Protein AF-A0A349WZE0-F1 (afdb_monomer)

Solvent-accessible surface area (backbone atoms only — not comparable to full-atom values): 11078 Å² total; per-residue (Å²): 114,80,78,93,68,84,66,86,47,76,63,48,44,49,55,51,42,50,50,41,50,51,50,41,53,52,52,52,49,35,48,77,66,65,74,49,84,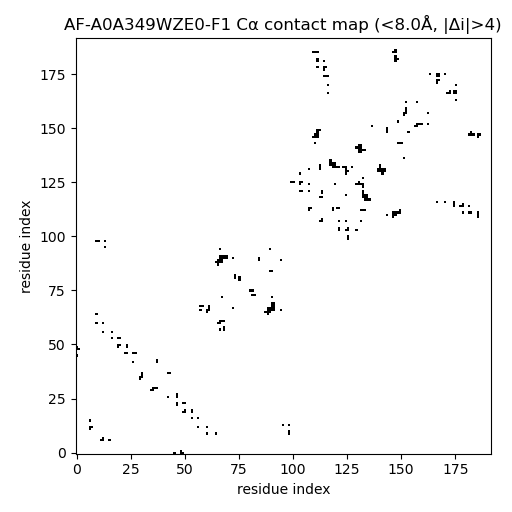60,93,84,43,58,62,61,50,35,40,55,36,40,52,51,52,41,53,52,51,47,52,49,38,31,74,78,67,27,28,41,46,73,94,73,54,78,92,59,60,93,94,53,80,72,76,82,67,60,91,82,43,40,51,42,67,60,51,50,52,51,50,52,47,52,51,40,49,56,52,40,70,65,27,39,59,67,45,36,89,56,33,66,46,62,68,48,15,51,75,58,73,50,28,55,38,51,67,85,54,91,73,89,41,71,73,65,96,46,40,45,54,58,66,53,41,78,67,71,76,36,53,70,65,63,49,49,53,45,38,32,74,77,61,30,65,65,49,37,49,49,31,51,51,47,22,53,53,48,49,59,64,73,76,111

Secondary structure (DSSP, 8-state):
---SS---SHHHHHHHHHHHHHHHHHHHHHHHTTSS--TTSHHHHHHHHHHHHHHHHHHHHHHHH-EEPGGGSPP--TTPPPPPPPTT-EEHHHHHHHHHHHHHHHHHHTSGGGG-TTB--HHHHHHTTS---BSS-SS-----SSTTS-HHHHTTSS-HHHHHHHHHHHHHHHHHHHHHHHHHHHHHHH--

Nearest PDB structures (foldseek):
  5ffc-assembly1_A  TM=4.066E-01  e=3.249E+00  Synechocystis sp. PCC 6803
  5fej-assembly4_D  TM=4.154E-01  e=4.441E+00  Synechocystis sp. PCC 6803
  3e1q-assembly1_A  TM=2.868E-01  e=8.741E+00  Escherichia coli K-12

Sequence (192 aa):
MELIRHPETEMEYWETIEFLGGFIWQSEHDLSHERISDPEGTLSKEIGSAQKISDDLVRELGEKFGVIHPKNFHPVKIGQQPPPVPEGKIYYWDWYHRMKDLTYRASYEKMICSSCPFSKGVEEMIALGGVVPCGLWRGMLYRLTQPYTCAMVASDHWTQESFEEKIQREYGNRALSDFIEKKEKLRSSLTK

Structure (mmCIF, N/CA/C/O backbone):
data_AF-A0A349WZE0-F1
#
_entry.id   AF-A0A349WZE0-F1
#
loop_
_atom_site.group_PDB
_atom_site.id
_atom_site.type_symbol
_atom_site.label_atom_id
_atom_site.label_alt_id
_atom_site.label_comp_id
_atom_site.label_asym_id
_atom_site.label_entity_id
_atom_site.label_seq_id
_atom_site.pdbx_PDB_ins_code
_atom_site.Cartn_x
_atom_site.Cartn_y
_atom_site.Cartn_z
_atom_site.occupancy
_atom_site.B_iso_or_equiv
_atom_site.auth_seq_id
_atom_site.auth_comp_id
_atom_site.auth_asym_id
_atom_site.auth_atom_id
_atom_site.pdbx_PDB_model_num
ATOM 1 N N . MET A 1 1 ? 22.303 3.826 -8.916 1.00 85.75 1 MET A N 1
ATOM 2 C CA . MET A 1 1 ? 21.360 3.108 -8.032 1.00 85.75 1 MET A CA 1
ATOM 3 C C . MET A 1 1 ? 21.474 1.617 -8.307 1.00 85.75 1 MET A C 1
ATOM 5 O O . MET A 1 1 ? 21.603 1.256 -9.469 1.00 85.75 1 MET A O 1
ATOM 9 N N . GLU A 1 2 ? 21.441 0.785 -7.268 1.00 86.31 2 GLU A N 1
ATOM 10 C CA . GLU A 1 2 ? 21.465 -0.683 -7.358 1.00 86.31 2 GLU A CA 1
ATOM 11 C C . GLU A 1 2 ? 20.440 -1.270 -6.378 1.00 86.31 2 GLU A C 1
ATOM 13 O O . GLU A 1 2 ? 20.147 -0.657 -5.348 1.00 86.31 2 GLU A O 1
ATOM 18 N N . LEU A 1 3 ? 19.884 -2.443 -6.694 1.00 86.12 3 LEU A N 1
ATOM 19 C CA . LEU A 1 3 ? 18.991 -3.156 -5.782 1.00 86.12 3 LEU A CA 1
ATOM 20 C C . LEU A 1 3 ? 19.807 -3.825 -4.674 1.00 86.12 3 LEU A C 1
ATOM 22 O O . LEU A 1 3 ? 20.730 -4.586 -4.947 1.00 86.12 3 LEU A O 1
ATOM 26 N N . ILE A 1 4 ? 19.420 -3.595 -3.418 1.00 86.94 4 ILE A N 1
ATOM 27 C CA . ILE A 1 4 ? 20.045 -4.250 -2.256 1.00 86.94 4 ILE A CA 1
ATOM 28 C C . ILE A 1 4 ? 19.705 -5.750 -2.227 1.00 86.94 4 ILE A C 1
ATOM 30 O O . ILE A 1 4 ? 20.512 -6.573 -1.799 1.00 86.94 4 ILE A O 1
ATOM 34 N N . ARG A 1 5 ? 18.503 -6.110 -2.688 1.00 91.62 5 ARG A N 1
ATOM 35 C CA . ARG A 1 5 ? 18.020 -7.487 -2.804 1.00 91.62 5 ARG A CA 1
ATOM 36 C C . ARG A 1 5 ? 17.168 -7.610 -4.060 1.00 91.62 5 ARG A C 1
ATOM 38 O O . ARG A 1 5 ? 16.333 -6.748 -4.320 1.00 91.62 5 ARG A O 1
ATOM 45 N N . HIS A 1 6 ? 17.374 -8.687 -4.811 1.00 94.38 6 HIS A N 1
ATOM 46 C CA . HIS A 1 6 ? 16.544 -9.001 -5.971 1.00 94.38 6 HIS A CA 1
ATOM 47 C C . HIS A 1 6 ? 15.196 -9.586 -5.520 1.00 94.38 6 HIS A C 1
ATOM 49 O O . HIS A 1 6 ? 15.202 -10.439 -4.627 1.00 94.38 6 HIS A O 1
ATOM 55 N N . PRO A 1 7 ? 14.057 -9.159 -6.092 1.00 96.00 7 PRO A N 1
ATOM 56 C CA . PRO A 1 7 ? 12.753 -9.697 -5.722 1.00 96.00 7 PRO A CA 1
ATOM 57 C C . PRO A 1 7 ? 12.559 -11.133 -6.235 1.00 96.00 7 PRO A C 1
ATOM 59 O O . PRO A 1 7 ? 12.995 -11.500 -7.331 1.00 96.00 7 PRO A O 1
ATOM 62 N N . GLU A 1 8 ? 11.875 -11.959 -5.445 1.00 95.88 8 GLU A N 1
ATOM 63 C CA . GLU A 1 8 ? 11.620 -13.372 -5.751 1.00 95.88 8 GLU A CA 1
ATOM 64 C C . GLU A 1 8 ? 10.124 -13.675 -5.892 1.00 95.88 8 GLU A C 1
ATOM 66 O O . GLU A 1 8 ? 9.744 -14.548 -6.673 1.00 95.88 8 GLU A O 1
ATOM 71 N N . THR A 1 9 ? 9.268 -12.936 -5.184 1.00 96.19 9 THR A N 1
ATOM 72 C CA . THR A 1 9 ? 7.804 -13.101 -5.216 1.00 96.19 9 THR A CA 1
ATOM 73 C C . THR A 1 9 ? 7.109 -11.970 -5.973 1.00 96.19 9 THR A C 1
ATOM 75 O O . THR A 1 9 ? 7.621 -10.856 -6.013 1.00 96.19 9 THR A O 1
ATOM 78 N N . GLU A 1 10 ? 5.907 -12.207 -6.519 1.00 95.94 10 GLU A N 1
ATOM 79 C CA . GLU A 1 10 ? 5.124 -11.150 -7.194 1.00 95.94 10 GLU A CA 1
ATOM 80 C C . GLU A 1 10 ? 4.971 -9.881 -6.341 1.00 95.94 10 GLU A C 1
ATOM 82 O O . GLU A 1 10 ? 5.058 -8.772 -6.865 1.00 95.94 10 GLU A O 1
ATOM 87 N N . MET A 1 11 ? 4.780 -10.048 -5.028 1.00 94.88 11 MET A N 1
ATOM 88 C CA . MET A 1 11 ? 4.646 -8.933 -4.095 1.00 94.88 11 MET A CA 1
ATOM 89 C C . MET A 1 11 ? 5.951 -8.145 -3.963 1.00 94.88 11 MET A C 1
ATOM 91 O O . MET A 1 11 ? 5.928 -6.926 -4.067 1.00 94.88 11 MET A O 1
ATOM 95 N N . GLU A 1 12 ? 7.092 -8.822 -3.808 1.00 95.19 12 GLU A N 1
ATOM 96 C CA . GLU A 1 12 ? 8.397 -8.149 -3.739 1.00 95.19 12 GLU A CA 1
ATOM 97 C C . GLU A 1 12 ? 8.708 -7.394 -5.043 1.00 95.19 12 GLU A C 1
ATOM 99 O O . GLU A 1 12 ? 9.257 -6.291 -5.002 1.00 95.19 12 GLU A O 1
ATOM 104 N N . TYR A 1 13 ? 8.326 -7.947 -6.203 1.00 96.94 13 TYR A N 1
ATOM 105 C CA . TYR A 1 13 ? 8.429 -7.236 -7.482 1.00 96.94 13 TYR A CA 1
ATOM 106 C C . TYR A 1 13 ? 7.557 -5.980 -7.487 1.00 96.94 13 TYR A C 1
ATOM 108 O O . TYR A 1 13 ? 8.041 -4.907 -7.841 1.00 96.94 13 TYR A O 1
ATOM 116 N N . TRP A 1 14 ? 6.289 -6.099 -7.088 1.00 95.88 14 TRP A N 1
ATOM 117 C CA . TRP A 1 14 ? 5.368 -4.966 -7.040 1.00 95.88 14 TRP A CA 1
ATOM 118 C C . TRP A 1 14 ? 5.845 -3.872 -6.081 1.00 95.88 14 TRP A C 1
ATOM 120 O O . TRP A 1 14 ? 5.906 -2.715 -6.483 1.00 95.88 14 TRP A O 1
ATOM 130 N N . GLU A 1 15 ? 6.251 -4.223 -4.859 1.00 93.38 15 GLU A N 1
ATOM 131 C CA . GLU A 1 15 ? 6.768 -3.274 -3.865 1.00 93.38 15 GLU A CA 1
ATOM 132 C C . GLU A 1 15 ? 8.018 -2.544 -4.377 1.00 93.38 15 GLU A C 1
ATOM 134 O O . GLU A 1 15 ? 8.140 -1.329 -4.216 1.00 93.38 15 GLU A O 1
ATOM 139 N N . THR A 1 16 ? 8.927 -3.268 -5.039 1.00 95.69 16 THR A N 1
ATOM 140 C CA . THR A 1 16 ? 10.148 -2.684 -5.612 1.00 95.69 16 THR A CA 1
ATOM 141 C C . THR A 1 16 ? 9.822 -1.738 -6.767 1.00 95.69 16 THR A C 1
ATOM 143 O O . THR A 1 16 ? 10.346 -0.626 -6.816 1.00 95.69 16 THR A O 1
ATOM 146 N N . ILE A 1 17 ? 8.940 -2.147 -7.684 1.00 95.62 17 ILE A N 1
ATOM 147 C CA . ILE A 1 17 ? 8.518 -1.314 -8.817 1.00 95.62 17 ILE A CA 1
ATOM 148 C C . ILE A 1 17 ? 7.775 -0.063 -8.327 1.00 95.62 17 ILE A C 1
ATOM 150 O O . ILE A 1 17 ? 8.049 1.032 -8.816 1.00 95.62 17 ILE A O 1
ATOM 154 N N . GLU A 1 18 ? 6.885 -0.197 -7.342 1.00 94.25 18 GLU A N 1
ATOM 155 C CA . GLU A 1 18 ? 6.154 0.926 -6.744 1.00 94.25 18 GLU A CA 1
ATOM 156 C C . GLU A 1 18 ? 7.110 1.918 -6.072 1.00 94.25 18 GLU A C 1
ATOM 158 O O . GLU A 1 18 ? 7.004 3.127 -6.279 1.00 94.25 18 GLU A O 1
ATOM 163 N N . PHE A 1 19 ? 8.094 1.417 -5.316 1.00 94.31 19 PHE A N 1
ATOM 164 C CA . PHE A 1 19 ? 9.121 2.252 -4.696 1.00 94.31 19 PHE A CA 1
ATOM 165 C C . PHE A 1 19 ? 9.936 3.031 -5.736 1.00 94.31 19 PHE A C 1
ATOM 167 O O . PHE A 1 19 ? 10.100 4.246 -5.607 1.00 94.31 19 PHE A O 1
ATOM 174 N N . LEU A 1 20 ? 10.417 2.354 -6.785 1.00 96.06 20 LEU A N 1
ATOM 175 C CA . LEU A 1 20 ? 11.164 2.994 -7.871 1.00 96.06 20 LEU A CA 1
ATOM 176 C C . LEU A 1 20 ? 10.306 4.035 -8.596 1.00 96.06 20 LEU A C 1
ATOM 178 O O . LEU A 1 20 ? 10.783 5.135 -8.863 1.00 96.06 20 LEU A O 1
ATOM 182 N N . GLY A 1 21 ? 9.038 3.716 -8.872 1.00 94.56 21 GLY A N 1
ATOM 183 C CA . GLY A 1 21 ? 8.085 4.639 -9.486 1.00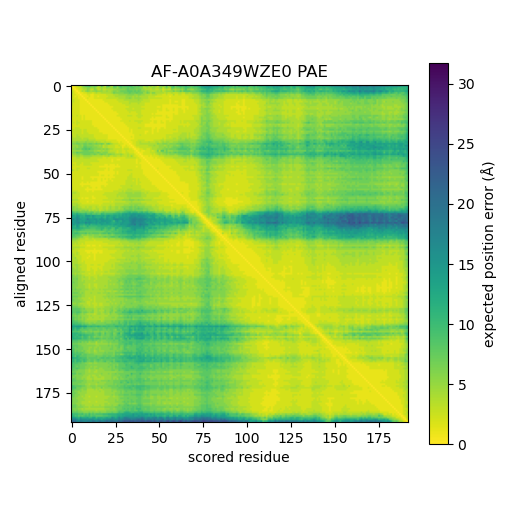 94.56 21 GLY A CA 1
ATOM 184 C C . GLY A 1 21 ? 7.862 5.895 -8.644 1.00 94.56 21 GLY A C 1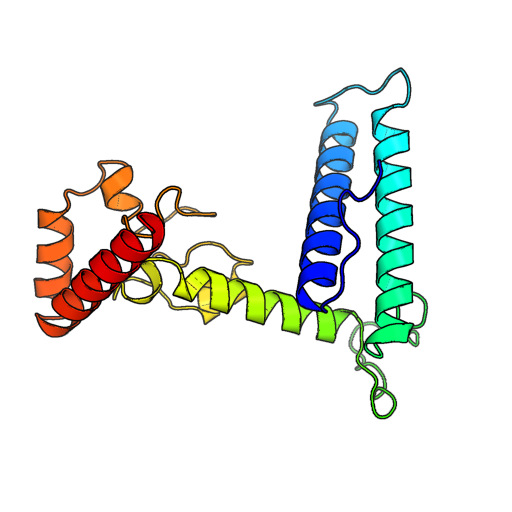
ATOM 185 O O . GLY A 1 21 ? 7.911 7.003 -9.177 1.00 94.56 21 GLY A O 1
ATOM 186 N N . GLY A 1 22 ? 7.697 5.738 -7.327 1.00 93.62 22 GLY A N 1
ATOM 187 C CA . GLY A 1 22 ? 7.578 6.856 -6.390 1.00 93.62 22 GLY A CA 1
ATOM 188 C C . GLY A 1 22 ? 8.833 7.730 -6.342 1.00 93.62 22 GLY A C 1
ATOM 189 O O . GLY A 1 22 ? 8.720 8.954 -6.376 1.00 93.62 22 GLY A O 1
ATOM 190 N N . PHE A 1 23 ? 10.022 7.116 -6.320 1.00 95.69 23 PHE A N 1
ATOM 191 C CA . PHE A 1 23 ? 11.297 7.836 -6.391 1.00 95.69 23 PHE A CA 1
ATOM 192 C C . PHE A 1 23 ? 11.417 8.648 -7.687 1.00 95.69 23 PHE A C 1
ATOM 194 O O . PHE A 1 23 ? 11.626 9.856 -7.623 1.00 95.69 23 PHE A O 1
ATOM 201 N N . ILE A 1 24 ? 11.218 8.007 -8.846 1.00 96.56 24 ILE A N 1
ATOM 202 C CA . ILE A 1 24 ? 11.288 8.656 -10.165 1.00 96.56 24 ILE A CA 1
ATOM 203 C C . ILE A 1 24 ? 10.330 9.848 -10.215 1.00 96.56 24 ILE A C 1
ATOM 205 O O . ILE A 1 24 ? 10.760 10.968 -10.481 1.00 96.56 24 ILE A O 1
ATOM 209 N 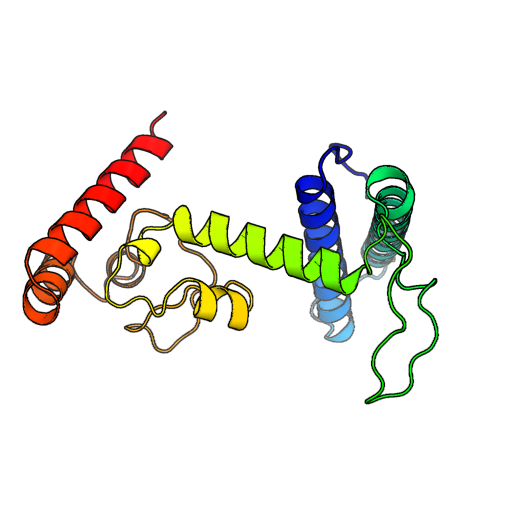N . TRP A 1 25 ? 9.052 9.620 -9.900 1.00 95.62 25 TRP A N 1
ATOM 210 C CA . TRP A 1 25 ? 8.021 10.651 -9.986 1.00 95.62 25 TRP A CA 1
ATOM 211 C C . TRP A 1 25 ? 8.312 11.839 -9.066 1.00 95.62 25 TRP A C 1
ATOM 213 O O . TRP A 1 25 ? 8.241 12.985 -9.506 1.00 95.62 25 TRP A O 1
ATOM 223 N N . GLN A 1 26 ? 8.671 11.585 -7.802 1.00 94.56 26 GLN A N 1
ATOM 224 C CA . GLN A 1 26 ? 8.948 12.650 -6.837 1.00 94.56 26 GLN A CA 1
ATOM 225 C C . GLN A 1 26 ? 10.182 13.464 -7.241 1.00 94.56 26 GLN A C 1
ATOM 227 O O . GLN A 1 26 ? 10.149 14.694 -7.192 1.00 94.56 26 GLN A O 1
ATOM 232 N N . SER A 1 27 ? 11.259 12.795 -7.660 1.00 95.12 27 SER A N 1
ATOM 233 C CA . SER A 1 27 ? 12.491 13.468 -8.071 1.00 95.12 27 SER A CA 1
ATOM 234 C C . SER A 1 27 ? 12.299 14.301 -9.339 1.00 95.12 27 SER A C 1
ATOM 236 O O . SER A 1 27 ? 12.734 15.450 -9.376 1.00 95.12 27 SER A O 1
ATOM 238 N N . GLU A 1 28 ? 11.607 13.773 -10.352 1.00 94.62 28 GLU A N 1
ATOM 239 C CA . GLU A 1 28 ? 11.269 14.527 -11.567 1.00 94.62 28 GLU A CA 1
ATOM 240 C C . GLU A 1 28 ? 10.363 15.723 -11.254 1.00 94.62 28 GLU A C 1
ATOM 242 O O . GLU A 1 28 ? 10.606 16.831 -11.736 1.00 94.62 28 GLU A O 1
ATOM 247 N N . HIS A 1 29 ? 9.352 15.527 -10.402 1.00 94.19 29 HIS A N 1
ATOM 248 C CA . HIS A 1 29 ? 8.459 16.593 -9.960 1.00 94.19 29 HIS A CA 1
ATOM 249 C C . HIS A 1 29 ? 9.236 17.720 -9.266 1.00 94.19 29 HIS A C 1
ATOM 251 O O . HIS A 1 29 ? 9.092 18.886 -9.634 1.00 94.19 29 HIS A O 1
ATOM 257 N N . ASP A 1 30 ? 10.094 17.401 -8.295 1.00 94.88 30 ASP A N 1
ATOM 258 C CA . ASP A 1 30 ? 10.853 18.413 -7.558 1.00 94.88 30 ASP A CA 1
ATOM 259 C C . ASP A 1 30 ? 11.898 19.134 -8.424 1.00 94.88 30 ASP A C 1
ATOM 261 O O . ASP A 1 30 ? 12.081 20.341 -8.246 1.00 94.88 30 ASP A O 1
ATOM 265 N N . LEU A 1 31 ? 12.520 18.446 -9.391 1.00 93.19 31 LEU A N 1
ATOM 266 C CA . LEU A 1 31 ? 13.378 19.075 -10.404 1.00 93.19 31 LEU A CA 1
ATOM 267 C C . LEU A 1 31 ? 12.582 20.044 -11.286 1.00 93.19 31 LEU A C 1
ATOM 269 O O . LEU A 1 31 ? 12.993 21.185 -11.478 1.00 93.19 31 LEU A O 1
ATOM 273 N N . SER A 1 32 ? 11.421 19.614 -11.790 1.00 92.94 32 SER A N 1
ATOM 274 C CA . SER A 1 32 ? 10.573 20.431 -12.673 1.00 92.94 32 SER A CA 1
ATOM 275 C C . SER A 1 32 ? 10.025 21.691 -11.997 1.00 92.94 32 SER A C 1
ATOM 277 O O . SER A 1 32 ? 9.744 22.686 -12.662 1.00 92.94 32 SER A O 1
ATOM 279 N N . HIS A 1 33 ? 9.895 21.654 -10.670 1.00 94.75 33 HIS A N 1
ATOM 280 C CA . HIS A 1 33 ? 9.444 22.768 -9.844 1.00 94.75 33 HIS A CA 1
ATOM 281 C C . HIS A 1 33 ? 10.590 23.532 -9.174 1.00 94.75 33 HIS A C 1
ATOM 283 O O . HIS A 1 33 ? 10.325 24.341 -8.284 1.00 94.75 33 HIS A O 1
ATOM 289 N N . GLU A 1 34 ? 11.840 23.268 -9.571 1.00 93.44 34 GLU A N 1
ATOM 290 C CA . GLU A 1 34 ? 13.045 23.946 -9.075 1.00 93.44 34 GLU A CA 1
ATOM 291 C C . GLU A 1 34 ? 13.196 23.896 -7.542 1.00 93.44 34 GLU A C 1
ATOM 293 O O . GLU A 1 34 ? 13.858 24.732 -6.926 1.00 93.44 34 GLU A O 1
ATOM 298 N N . ARG A 1 35 ? 12.584 22.898 -6.893 1.00 93.75 35 ARG A N 1
ATOM 299 C CA . ARG A 1 35 ? 12.710 22.683 -5.441 1.00 93.75 35 ARG A CA 1
ATOM 300 C C . ARG A 1 35 ? 14.073 22.109 -5.082 1.00 93.75 35 ARG A C 1
ATOM 302 O O . ARG A 1 35 ? 14.543 22.284 -3.960 1.00 93.75 35 ARG A O 1
ATOM 309 N N . ILE A 1 36 ? 14.683 21.419 -6.040 1.00 92.69 36 ILE A N 1
ATOM 310 C CA . ILE A 1 36 ? 16.032 20.871 -5.986 1.00 92.69 36 ILE A CA 1
ATOM 311 C C . ILE A 1 36 ? 16.766 21.224 -7.283 1.00 92.69 36 ILE A C 1
ATOM 313 O O . ILE A 1 36 ? 16.145 21.412 -8.326 1.00 92.69 36 ILE A O 1
ATOM 317 N N . SER A 1 37 ? 18.093 21.315 -7.212 1.00 93.44 37 SER A N 1
ATOM 318 C CA . SER A 1 37 ? 18.965 21.583 -8.360 1.00 93.44 37 SER A CA 1
ATOM 319 C C . SER A 1 37 ? 19.931 20.418 -8.553 1.00 93.44 37 SER A C 1
ATOM 321 O O . SER A 1 37 ? 20.436 19.871 -7.572 1.00 93.44 37 SER A O 1
ATOM 323 N N . ASP A 1 38 ? 20.189 20.045 -9.807 1.00 94.12 38 ASP A N 1
ATOM 324 C CA . ASP A 1 38 ? 21.063 18.925 -10.182 1.00 94.12 38 ASP A CA 1
ATOM 325 C C . ASP A 1 38 ? 22.142 19.362 -11.193 1.00 94.12 38 ASP A C 1
ATOM 327 O O . ASP A 1 38 ? 22.150 18.912 -12.339 1.00 94.12 38 ASP A O 1
ATOM 331 N N . PRO A 1 39 ? 23.058 20.270 -10.807 1.00 92.00 39 PRO A N 1
ATOM 332 C CA . PRO A 1 39 ? 24.053 20.825 -11.728 1.00 92.00 39 PRO A CA 1
ATOM 333 C C . PRO A 1 39 ? 25.043 19.771 -12.251 1.00 92.00 39 PRO A C 1
ATOM 335 O O . PRO A 1 39 ? 25.517 19.878 -13.378 1.00 92.00 39 PRO A O 1
ATOM 338 N N . GLU A 1 40 ? 25.328 18.737 -11.454 1.00 93.94 40 GLU A N 1
ATOM 339 C CA . GLU A 1 40 ? 26.252 17.642 -11.795 1.00 93.94 40 GLU A CA 1
ATOM 340 C C . GLU A 1 40 ? 25.550 16.459 -12.502 1.00 93.94 40 GLU A C 1
ATOM 342 O O . GLU A 1 40 ? 26.189 15.476 -12.908 1.00 93.94 40 GLU A O 1
ATOM 347 N N . GLY A 1 41 ? 24.221 16.525 -12.651 1.00 93.25 41 GLY A N 1
ATOM 348 C CA . GLY A 1 41 ? 23.417 15.469 -13.266 1.00 93.25 41 GLY A CA 1
ATOM 349 C C . GLY A 1 41 ? 23.388 14.161 -12.465 1.00 93.25 41 GLY A C 1
ATOM 350 O O . GLY A 1 41 ? 23.162 13.097 -13.044 1.00 93.25 41 GLY A O 1
ATOM 351 N N . THR A 1 42 ? 23.701 14.194 -11.168 1.00 94.25 42 THR A N 1
ATOM 352 C CA . THR A 1 42 ? 23.774 12.999 -10.316 1.00 94.25 42 THR A CA 1
ATOM 353 C C . THR A 1 42 ? 22.385 12.418 -10.104 1.00 94.25 42 THR A C 1
ATOM 355 O O . THR A 1 42 ? 22.184 11.227 -10.342 1.00 94.25 42 THR A O 1
ATOM 358 N N . LEU A 1 43 ? 21.412 13.257 -9.743 1.00 93.50 43 LEU A N 1
ATOM 359 C CA . LEU A 1 43 ? 20.040 12.804 -9.526 1.00 93.50 43 LEU A CA 1
ATOM 360 C C . LEU A 1 43 ? 19.410 12.320 -10.836 1.00 93.50 43 LEU A C 1
ATOM 362 O O . LEU A 1 43 ? 18.783 11.266 -10.876 1.00 93.50 43 LEU A O 1
ATOM 366 N N . SER A 1 44 ? 19.656 13.029 -11.936 1.00 94.06 44 SER A N 1
ATOM 367 C CA . SER A 1 44 ? 19.197 12.640 -13.274 1.00 94.06 44 SER A CA 1
ATOM 368 C C . SER A 1 44 ? 19.731 11.261 -13.690 1.00 94.06 44 SER A C 1
ATOM 370 O O . SER A 1 44 ? 18.997 10.445 -14.252 1.00 94.06 44 SER A O 1
ATOM 372 N N . LYS A 1 45 ? 20.996 10.946 -13.370 1.00 95.75 45 LYS A N 1
ATOM 373 C CA . LYS A 1 45 ? 21.577 9.607 -13.592 1.00 95.75 45 LYS A CA 1
ATOM 374 C C . LYS A 1 45 ? 20.935 8.541 -12.703 1.00 95.75 45 LYS A C 1
ATOM 376 O O . LYS A 1 45 ? 20.758 7.404 -13.149 1.00 95.75 45 LYS A O 1
ATOM 381 N N . GLU A 1 46 ? 20.598 8.874 -11.460 1.00 95.56 46 GLU A N 1
ATOM 382 C CA . GLU A 1 46 ? 19.896 7.959 -10.555 1.00 95.56 46 GLU A CA 1
ATOM 383 C C . GLU A 1 46 ? 18.474 7.664 -11.030 1.00 95.56 46 GLU A C 1
ATOM 385 O O . GLU A 1 46 ? 18.099 6.493 -11.059 1.00 95.56 46 GLU A O 1
ATOM 390 N N . ILE A 1 47 ? 17.735 8.676 -11.493 1.00 96.06 47 ILE A N 1
ATOM 391 C CA . ILE A 1 47 ? 16.418 8.516 -12.128 1.00 96.06 47 ILE A CA 1
ATOM 392 C C . ILE A 1 47 ? 16.525 7.577 -13.334 1.00 96.06 47 ILE A C 1
ATOM 394 O O . ILE A 1 47 ? 15.801 6.585 -13.406 1.00 96.06 47 ILE A O 1
ATOM 398 N N . GLY A 1 48 ? 17.478 7.817 -14.243 1.00 96.56 48 GLY A N 1
ATOM 399 C CA . GLY A 1 48 ? 17.688 6.944 -15.404 1.00 96.56 48 GLY A CA 1
ATOM 400 C C . GLY A 1 48 ? 18.065 5.507 -15.017 1.00 96.56 48 GLY A C 1
ATOM 401 O O . GLY A 1 48 ? 17.618 4.546 -15.646 1.00 96.56 48 GLY A O 1
ATOM 402 N N . SER A 1 49 ? 18.840 5.335 -13.942 1.00 96.31 49 SER A N 1
ATOM 403 C CA . SER A 1 49 ? 19.159 4.008 -13.395 1.00 96.31 49 SER A CA 1
ATOM 404 C C . SER A 1 49 ? 17.915 3.318 -12.826 1.00 96.31 49 SER A C 1
ATOM 406 O O . SER A 1 49 ? 17.699 2.139 -13.095 1.00 96.31 49 SER A O 1
ATOM 408 N N . ALA A 1 50 ? 17.082 4.045 -12.076 1.00 96.44 50 ALA A N 1
ATOM 409 C CA . ALA A 1 50 ? 15.837 3.538 -11.504 1.00 96.44 50 ALA A CA 1
ATOM 410 C C . ALA A 1 50 ? 14.837 3.121 -12.593 1.00 96.44 50 ALA A C 1
ATOM 412 O O . ALA A 1 50 ? 14.239 2.051 -12.497 1.00 96.44 50 ALA A O 1
ATOM 413 N N . GLN A 1 51 ? 14.707 3.917 -13.661 1.00 95.94 51 GLN A N 1
ATOM 414 C CA . GLN A 1 51 ? 13.881 3.589 -14.828 1.00 95.94 51 GLN A CA 1
ATOM 415 C C . GLN A 1 51 ? 14.343 2.287 -15.488 1.00 95.94 51 GLN A C 1
ATOM 417 O O . GLN A 1 51 ? 13.523 1.415 -15.764 1.00 95.94 51 GLN A O 1
ATOM 422 N N . LYS A 1 52 ? 15.658 2.121 -15.684 1.00 96.31 52 LYS A N 1
ATOM 423 C CA . LYS A 1 52 ? 16.221 0.895 -16.260 1.00 96.31 52 LYS A CA 1
ATOM 424 C C . LYS A 1 52 ? 15.949 -0.330 -15.386 1.00 96.31 52 LYS A C 1
ATOM 426 O O . LYS A 1 52 ? 15.515 -1.350 -15.909 1.00 96.31 52 LYS A O 1
ATOM 431 N N . ILE A 1 53 ? 16.169 -0.221 -14.073 1.00 96.50 53 ILE A N 1
ATOM 432 C CA . ILE A 1 53 ? 15.876 -1.307 -13.126 1.00 96.50 53 ILE A CA 1
ATOM 433 C C . ILE A 1 53 ? 14.386 -1.663 -13.180 1.00 96.50 53 ILE A C 1
ATOM 435 O O . ILE A 1 53 ? 14.048 -2.837 -13.265 1.00 96.50 53 ILE A O 1
ATOM 439 N N . SER A 1 54 ? 13.500 -0.665 -13.171 1.00 95.38 54 SER A N 1
ATOM 440 C CA . SER A 1 54 ? 12.054 -0.887 -13.258 1.00 95.38 54 SER A CA 1
ATOM 441 C C . SER A 1 54 ? 11.673 -1.628 -14.548 1.00 95.38 54 SER A C 1
ATOM 443 O O . SER A 1 54 ? 11.008 -2.659 -14.485 1.00 95.38 54 SER A O 1
ATOM 445 N N . ASP A 1 55 ? 12.172 -1.185 -15.707 1.00 94.69 55 ASP A N 1
ATOM 446 C CA . ASP A 1 55 ? 11.943 -1.850 -16.998 1.00 94.69 55 ASP A CA 1
ATOM 447 C C . ASP A 1 55 ? 12.453 -3.308 -17.006 1.00 94.69 55 ASP A C 1
ATOM 449 O O . ASP A 1 55 ? 11.770 -4.206 -17.511 1.00 94.69 55 ASP A O 1
ATOM 453 N N . ASP A 1 56 ? 13.632 -3.566 -16.427 1.00 95.62 56 ASP A N 1
ATOM 454 C CA . ASP A 1 56 ? 14.192 -4.917 -16.309 1.00 95.62 56 ASP A CA 1
ATOM 455 C C . ASP A 1 56 ? 13.310 -5.814 -15.415 1.00 95.62 56 ASP A C 1
ATOM 457 O O . ASP A 1 56 ? 12.990 -6.940 -15.804 1.00 95.62 56 ASP A O 1
ATOM 461 N N . LEU A 1 57 ? 12.826 -5.300 -14.278 1.00 96.50 57 LEU A N 1
ATOM 462 C CA . LEU A 1 57 ? 11.906 -6.018 -13.388 1.00 96.50 57 LEU A CA 1
ATOM 463 C C . LEU A 1 57 ? 10.567 -6.334 -14.069 1.00 96.50 57 LEU A C 1
ATOM 465 O O . LEU A 1 57 ? 10.049 -7.442 -13.923 1.00 96.50 57 LEU A O 1
ATOM 469 N N . VAL A 1 58 ? 10.008 -5.402 -14.850 1.00 95.38 58 VAL A N 1
ATOM 470 C CA . VAL A 1 58 ? 8.760 -5.642 -15.596 1.00 95.38 58 VAL A CA 1
ATOM 471 C C . VAL A 1 58 ? 8.952 -6.705 -16.680 1.00 95.38 58 VAL A C 1
ATOM 473 O O . VAL A 1 58 ? 8.046 -7.506 -16.924 1.00 95.38 58 VAL A O 1
ATOM 476 N N . ARG A 1 59 ? 10.125 -6.770 -17.322 1.00 95.31 59 ARG A N 1
ATOM 477 C CA . ARG A 1 59 ? 10.445 -7.867 -18.249 1.00 95.31 59 ARG A CA 1
ATOM 478 C C . ARG A 1 59 ? 10.483 -9.212 -17.521 1.00 95.31 59 ARG A C 1
ATOM 480 O O . ARG A 1 59 ? 9.847 -10.161 -17.978 1.00 95.31 59 ARG A O 1
ATOM 487 N N . GLU A 1 60 ? 11.165 -9.281 -16.382 1.00 96.50 60 GLU A N 1
ATOM 488 C CA . GLU A 1 60 ? 11.254 -10.501 -15.572 1.00 96.50 60 GLU A CA 1
ATOM 489 C C . GLU A 1 60 ? 9.886 -10.977 -15.058 1.00 96.50 60 GLU A C 1
ATOM 491 O O . GLU A 1 60 ? 9.637 -12.183 -15.008 1.00 96.50 60 GLU A O 1
ATOM 496 N N . LEU A 1 61 ? 8.960 -10.061 -14.741 1.00 96.62 61 LEU A N 1
ATOM 497 C CA . LEU A 1 61 ? 7.575 -10.418 -14.407 1.00 96.62 61 LEU A CA 1
ATOM 498 C C . LEU A 1 61 ? 6.896 -11.217 -15.530 1.00 96.62 61 LEU A C 1
ATOM 500 O O . LEU A 1 61 ? 6.124 -12.143 -15.266 1.00 96.62 61 LEU A O 1
ATOM 504 N N . GLY A 1 62 ? 7.184 -10.882 -16.789 1.00 94.12 62 GLY A N 1
ATOM 505 C CA . GLY A 1 62 ? 6.652 -11.604 -17.944 1.00 94.12 62 GLY A CA 1
ATOM 506 C C . GLY A 1 62 ? 7.202 -13.016 -18.092 1.00 94.12 62 GLY A C 1
ATOM 507 O O . GLY A 1 62 ? 6.461 -13.925 -18.483 1.00 94.12 62 GLY A O 1
ATOM 508 N N . GLU A 1 63 ? 8.470 -13.203 -17.736 1.00 94.00 63 GLU A N 1
ATOM 509 C CA . GLU A 1 63 ? 9.162 -14.493 -17.763 1.00 94.00 63 GLU A CA 1
ATOM 510 C C . GLU A 1 63 ? 8.713 -15.396 -16.608 1.00 94.00 63 GLU A C 1
ATOM 512 O O . GLU A 1 63 ? 8.403 -16.565 -16.830 1.00 94.00 63 GLU A O 1
ATOM 517 N N . LYS A 1 64 ? 8.625 -14.848 -15.390 1.00 95.88 64 LYS A N 1
ATOM 518 C CA . LYS A 1 64 ? 8.337 -15.611 -14.166 1.00 95.88 64 LYS A CA 1
ATOM 519 C C . LYS A 1 64 ? 6.849 -15.828 -13.905 1.00 95.88 64 LYS A C 1
ATOM 521 O O . LYS A 1 64 ? 6.458 -16.909 -13.477 1.00 95.88 64 LYS A O 1
ATOM 526 N N . PHE A 1 65 ? 6.022 -14.812 -14.152 1.00 96.38 65 PHE A N 1
ATOM 527 C CA . PHE A 1 65 ? 4.617 -14.787 -13.719 1.00 96.38 65 PHE A CA 1
ATOM 528 C C . PHE A 1 65 ? 3.631 -14.573 -14.871 1.00 96.38 65 PHE A C 1
ATOM 530 O O . PHE A 1 65 ? 2.428 -14.450 -14.653 1.00 96.38 65 PHE A O 1
ATOM 537 N N . GLY A 1 66 ? 4.117 -14.518 -16.115 1.00 95.62 66 GLY A N 1
ATOM 538 C CA . GLY A 1 66 ? 3.255 -14.355 -17.282 1.00 95.62 66 GLY A CA 1
ATOM 539 C C . GLY A 1 66 ? 2.621 -12.966 -17.411 1.00 95.62 66 GLY A C 1
ATOM 540 O O . GLY A 1 66 ? 1.621 -12.819 -18.114 1.00 95.62 66 GLY A O 1
ATOM 541 N N . VAL A 1 67 ? 3.194 -11.943 -16.777 1.00 96.44 67 VAL A N 1
ATOM 542 C CA . VAL A 1 67 ? 2.718 -10.560 -16.902 1.00 96.44 67 VAL A CA 1
ATOM 543 C C . VAL A 1 67 ? 3.124 -9.977 -18.259 1.00 96.44 67 VAL A C 1
ATOM 545 O O . VAL A 1 67 ? 4.296 -9.911 -18.618 1.00 96.44 67 VAL A O 1
ATOM 548 N N . ILE A 1 68 ? 2.155 -9.531 -19.048 1.00 93.81 68 ILE A N 1
ATOM 549 C CA . ILE A 1 68 ? 2.411 -8.906 -20.345 1.00 93.81 68 ILE A CA 1
ATOM 550 C C . ILE A 1 68 ? 2.964 -7.506 -20.093 1.00 93.81 68 ILE A C 1
ATOM 552 O O . ILE A 1 68 ? 2.294 -6.678 -19.484 1.00 93.81 68 ILE A O 1
ATOM 556 N N . HIS A 1 69 ? 4.165 -7.228 -20.591 1.00 91.75 69 HIS A N 1
ATOM 557 C CA . HIS A 1 69 ? 4.792 -5.911 -20.493 1.00 91.75 69 HIS A CA 1
ATOM 558 C C . HIS A 1 69 ? 3.929 -4.826 -21.186 1.00 91.75 69 HIS A C 1
ATOM 560 O O . HIS A 1 69 ? 3.463 -5.072 -22.301 1.00 91.75 69 HIS A O 1
ATOM 566 N N . PRO A 1 70 ? 3.779 -3.603 -20.630 1.00 88.19 70 PRO A N 1
ATOM 567 C CA . PRO A 1 70 ? 2.985 -2.520 -21.237 1.00 88.19 70 PRO A CA 1
ATOM 568 C C . PRO A 1 70 ? 3.337 -2.197 -22.699 1.00 88.19 70 PRO A C 1
ATOM 570 O O . PRO A 1 70 ? 2.458 -2.061 -23.541 1.00 88.19 70 PRO A O 1
ATOM 573 N N . LYS A 1 71 ? 4.634 -2.141 -23.032 1.00 87.69 71 LYS A N 1
ATOM 574 C CA . LYS A 1 71 ? 5.142 -1.981 -24.417 1.00 87.69 71 LYS A CA 1
ATOM 575 C C . LYS A 1 71 ? 4.650 -3.054 -25.407 1.00 87.69 71 LYS A C 1
ATOM 577 O O . LYS A 1 71 ? 4.654 -2.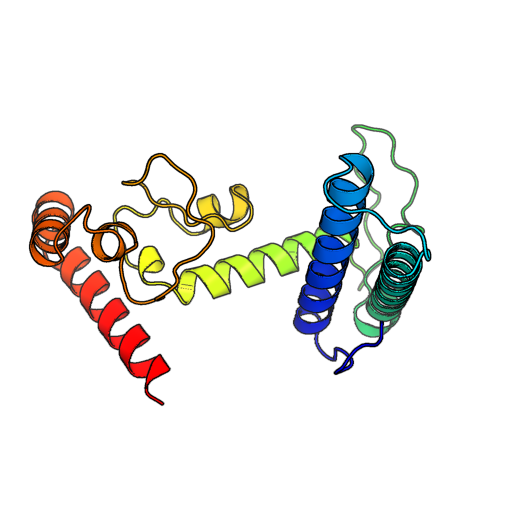803 -26.605 1.00 87.69 71 LYS A O 1
ATOM 582 N N . ASN A 1 72 ? 4.226 -4.219 -24.916 1.00 86.88 72 ASN A N 1
ATOM 583 C CA . ASN A 1 72 ? 3.721 -5.328 -25.728 1.00 86.88 72 ASN A CA 1
ATOM 584 C C . ASN A 1 72 ? 2.186 -5.376 -25.759 1.00 86.88 72 ASN A C 1
ATOM 586 O O . ASN A 1 72 ? 1.612 -6.355 -26.234 1.00 86.88 72 ASN A O 1
ATOM 590 N N . PHE A 1 73 ? 1.506 -4.356 -25.231 1.00 85.38 73 PHE A N 1
ATOM 591 C CA . PHE A 1 73 ? 0.055 -4.278 -25.319 1.00 85.38 73 PHE A CA 1
ATOM 592 C C . PHE A 1 73 ? -0.372 -4.081 -26.766 1.00 85.38 73 PHE A C 1
ATOM 594 O O . PHE A 1 73 ? 0.217 -3.299 -27.515 1.00 85.38 73 PHE A O 1
ATOM 601 N N . HIS A 1 74 ? -1.451 -4.756 -27.150 1.00 78.06 74 HIS A N 1
ATOM 602 C CA . HIS A 1 74 ? -2.126 -4.423 -28.391 1.00 78.06 74 HIS A CA 1
ATOM 603 C C . HIS A 1 74 ? -2.628 -2.975 -28.305 1.00 78.06 74 HIS A C 1
ATOM 605 O O . HIS A 1 74 ? -3.240 -2.620 -27.299 1.00 78.06 74 HIS A O 1
ATOM 611 N N . PRO A 1 75 ? -2.396 -2.130 -29.322 1.00 75.06 75 PRO A N 1
ATOM 612 C CA . PRO A 1 75 ? -2.934 -0.778 -29.330 1.00 75.06 75 PRO A CA 1
ATOM 613 C C . PRO A 1 75 ? -4.463 -0.824 -29.269 1.00 75.06 75 PRO A C 1
ATOM 615 O O . PRO A 1 75 ? -5.110 -1.371 -30.162 1.00 75.06 75 PRO A O 1
ATOM 618 N N . VAL A 1 76 ? -5.039 -0.241 -28.221 1.00 78.12 76 VAL A N 1
ATOM 619 C CA . VAL A 1 76 ? -6.490 -0.146 -28.031 1.00 78.12 76 VAL A CA 1
ATOM 620 C C . VAL A 1 76 ? -6.889 1.317 -28.172 1.00 78.12 76 VAL A C 1
ATOM 622 O O . VAL A 1 76 ? -6.246 2.194 -27.593 1.00 78.12 76 VAL A O 1
ATOM 625 N N . LYS A 1 77 ? -7.933 1.619 -28.953 1.00 79.38 77 LYS A N 1
ATOM 626 C CA . LYS A 1 77 ? -8.458 2.991 -29.010 1.00 79.38 77 LYS A CA 1
ATOM 627 C C . LYS A 1 77 ? -9.136 3.335 -27.685 1.00 79.38 77 LYS A C 1
ATOM 629 O O . LYS A 1 77 ? -9.695 2.464 -27.023 1.00 79.38 77 LYS A O 1
ATOM 634 N N . ILE A 1 78 ? -9.144 4.618 -27.331 1.00 77.12 78 ILE A N 1
ATOM 635 C CA . ILE A 1 78 ? -9.878 5.116 -26.160 1.00 77.12 78 ILE A CA 1
ATOM 636 C C . ILE A 1 78 ? -11.334 4.625 -26.228 1.00 77.12 78 ILE A C 1
ATOM 638 O O . ILE A 1 78 ? -11.999 4.785 -27.252 1.00 77.12 78 ILE A O 1
ATOM 642 N N . GLY A 1 79 ? -11.810 4.006 -25.145 1.00 78.06 79 GLY A N 1
ATOM 643 C CA . GLY A 1 79 ? -13.168 3.463 -25.030 1.00 78.06 79 GLY A CA 1
ATOM 644 C C . GLY A 1 79 ? -13.364 2.042 -25.570 1.00 78.06 79 GLY A C 1
ATOM 645 O O . GLY A 1 79 ? -14.461 1.505 -25.444 1.00 78.06 79 GLY A O 1
ATOM 646 N N . GLN A 1 80 ? -12.337 1.411 -26.147 1.00 82.44 80 GLN A N 1
ATOM 647 C CA . GLN A 1 80 ? -12.386 -0.005 -26.522 1.00 82.44 80 GLN A CA 1
ATOM 648 C C . GLN A 1 80 ? -11.829 -0.888 -25.400 1.00 82.44 80 GLN A C 1
ATOM 650 O O . GLN A 1 80 ? -10.930 -0.483 -24.664 1.00 82.44 80 GLN A O 1
ATOM 655 N N . GLN A 1 81 ? -12.365 -2.103 -25.274 1.00 78.50 81 GLN A N 1
ATOM 656 C CA . GLN A 1 81 ? -11.796 -3.100 -24.373 1.00 78.50 81 GLN A CA 1
ATOM 657 C C . GLN A 1 81 ? -10.532 -3.710 -24.996 1.00 78.50 81 GLN A C 1
ATOM 659 O O . GLN A 1 81 ? -10.522 -3.968 -26.206 1.00 78.50 81 GLN A O 1
ATOM 664 N N . PRO A 1 82 ? -9.473 -3.946 -24.203 1.00 80.31 82 PRO A N 1
ATOM 665 C CA . PRO A 1 82 ? -8.317 -4.693 -24.674 1.00 80.31 82 PRO A CA 1
ATOM 666 C C . PRO A 1 82 ? -8.724 -6.117 -25.075 1.00 80.31 82 PRO A C 1
ATOM 668 O O . PRO A 1 82 ? -9.686 -6.661 -24.524 1.00 80.31 82 PRO A O 1
ATOM 671 N N . PRO A 1 83 ? -8.012 -6.740 -26.032 1.00 85.88 83 PRO A N 1
ATOM 672 C CA . PRO A 1 83 ? -8.283 -8.124 -26.392 1.00 85.88 83 PRO A CA 1
ATOM 673 C C . PRO A 1 83 ? -8.068 -9.040 -25.177 1.00 85.88 83 PRO A C 1
ATOM 675 O O . PRO A 1 83 ? -7.298 -8.689 -24.278 1.00 85.88 83 PRO A O 1
ATOM 678 N N . PRO A 1 84 ? -8.715 -10.215 -25.130 1.00 87.25 84 PRO A N 1
ATOM 679 C CA . PRO A 1 84 ? -8.469 -11.173 -24.063 1.00 87.25 84 PRO A CA 1
ATOM 680 C C . PRO A 1 84 ? -6.987 -11.562 -24.028 1.00 87.25 84 PRO A C 1
ATOM 682 O O . PRO A 1 84 ? -6.340 -11.708 -25.068 1.00 87.25 84 PRO A O 1
ATOM 685 N N . VAL A 1 85 ? -6.451 -11.722 -22.820 1.00 90.12 85 VAL A N 1
ATOM 686 C CA . VAL A 1 85 ? -5.081 -12.203 -22.627 1.00 90.12 85 VAL A CA 1
ATOM 687 C C . VAL A 1 85 ? -4.965 -13.676 -23.041 1.00 90.12 85 VAL A C 1
ATOM 689 O O . VAL A 1 85 ? -5.924 -14.432 -22.865 1.00 90.12 85 VAL A O 1
ATOM 692 N N . PRO A 1 86 ? -3.807 -14.113 -23.571 1.00 89.12 86 PRO A N 1
ATOM 693 C CA . PRO A 1 86 ? -3.532 -15.531 -23.773 1.00 89.12 86 PRO A CA 1
ATOM 694 C C . PRO A 1 86 ? -3.646 -16.331 -22.469 1.00 89.12 86 PRO A C 1
ATOM 696 O O . PRO A 1 86 ? -3.459 -15.794 -21.376 1.00 89.12 86 PRO A O 1
ATOM 699 N N . GLU A 1 87 ? -3.904 -17.634 -22.586 1.00 91.25 87 GLU A N 1
ATOM 700 C CA . GLU A 1 87 ? -3.978 -18.528 -21.430 1.00 91.25 87 GLU A CA 1
ATOM 701 C C . GLU A 1 87 ? -2.683 -18.475 -20.599 1.00 91.25 87 GLU A C 1
ATOM 703 O O . GLU A 1 87 ? -1.572 -18.480 -21.135 1.00 91.25 87 GLU A O 1
ATOM 708 N N . GLY A 1 88 ? -2.831 -18.374 -19.274 1.00 90.50 88 GLY A N 1
ATOM 709 C CA . GLY A 1 88 ? -1.704 -18.257 -18.344 1.00 90.50 88 GLY A CA 1
ATOM 710 C C . GLY A 1 88 ? -0.977 -16.905 -18.371 1.00 90.50 88 GLY A C 1
ATOM 711 O O . GLY A 1 88 ? 0.112 -16.799 -17.807 1.00 90.50 88 GLY A O 1
ATOM 712 N N . LYS A 1 89 ? -1.538 -15.877 -19.023 1.00 94.88 89 LYS A N 1
ATOM 713 C CA . LYS A 1 89 ? -1.001 -14.508 -19.036 1.00 94.88 89 LYS A CA 1
ATOM 714 C C . LYS A 1 89 ? -1.966 -13.521 -18.379 1.00 94.88 89 LYS A C 1
ATOM 716 O O . LYS A 1 89 ? -3.157 -13.787 -18.251 1.00 94.88 89 LYS A O 1
ATOM 721 N N . ILE A 1 90 ? -1.447 -12.365 -17.975 1.00 94.50 90 ILE A N 1
ATOM 722 C CA . ILE A 1 90 ? -2.218 -11.255 -17.396 1.00 94.50 90 ILE A CA 1
ATOM 723 C C . ILE A 1 90 ? -1.660 -9.924 -17.903 1.00 94.50 90 ILE A C 1
ATOM 725 O O . ILE A 1 90 ? -0.449 -9.799 -18.087 1.00 94.50 90 ILE A O 1
ATOM 729 N N . TYR A 1 91 ? -2.502 -8.917 -18.144 1.00 93.75 91 TYR A N 1
ATOM 730 C CA . TYR A 1 91 ? -1.993 -7.584 -18.464 1.00 93.75 91 TYR A CA 1
ATOM 731 C C . TYR A 1 91 ? -1.303 -6.967 -17.251 1.00 93.75 91 TYR A C 1
ATOM 733 O O . TYR A 1 91 ? -1.751 -7.134 -16.118 1.00 93.75 91 TYR A O 1
ATOM 741 N N . TYR A 1 92 ? -0.247 -6.191 -17.496 1.00 93.44 92 TYR A N 1
ATOM 742 C CA . TYR A 1 92 ? 0.453 -5.469 -16.437 1.00 93.44 92 TYR A CA 1
ATOM 743 C C . TYR A 1 92 ? -0.481 -4.633 -15.554 1.00 93.44 92 TYR A C 1
ATOM 745 O O . TYR A 1 92 ? -0.338 -4.676 -14.339 1.00 93.44 92 TYR A O 1
ATOM 753 N N . TRP A 1 93 ? -1.463 -3.924 -16.126 1.00 89.81 93 TRP A N 1
ATOM 754 C CA . TRP A 1 93 ? -2.397 -3.123 -15.325 1.00 89.81 93 TRP A CA 1
ATOM 755 C C . TRP A 1 93 ? -3.271 -3.971 -14.406 1.00 89.81 93 TRP A C 1
ATOM 757 O O . TRP A 1 93 ? -3.427 -3.625 -13.239 1.00 89.81 93 TRP A O 1
ATOM 767 N N . ASP A 1 94 ? -3.783 -5.101 -14.891 1.00 92.75 94 ASP A N 1
ATOM 768 C CA . ASP A 1 94 ? -4.601 -6.006 -14.079 1.00 92.75 94 ASP A CA 1
ATOM 769 C C . ASP A 1 94 ? -3.769 -6.642 -12.959 1.00 92.75 94 ASP A C 1
ATOM 771 O O . ASP A 1 94 ? -4.204 -6.700 -11.808 1.00 92.75 94 ASP A O 1
ATOM 775 N N . TRP A 1 95 ? -2.539 -7.062 -13.275 1.00 95.62 95 TRP A N 1
ATOM 776 C CA . TRP A 1 95 ? -1.580 -7.549 -12.284 1.00 95.62 95 TRP A CA 1
ATOM 777 C C . TRP A 1 95 ? -1.266 -6.478 -11.233 1.00 95.62 95 TRP A C 1
ATOM 779 O O . TRP A 1 95 ? -1.355 -6.745 -10.035 1.00 95.62 95 TRP A O 1
ATOM 789 N N . TYR A 1 96 ? -0.964 -5.258 -11.673 1.00 94.19 96 TYR A N 1
ATOM 790 C CA . TYR A 1 96 ? -0.626 -4.140 -10.802 1.00 94.19 96 TYR A CA 1
ATOM 791 C C . TYR A 1 96 ? -1.795 -3.779 -9.879 1.00 94.19 96 TYR A C 1
ATOM 793 O O . TYR A 1 96 ? -1.601 -3.621 -8.676 1.00 94.19 96 TYR A O 1
ATOM 801 N N . HIS A 1 97 ? -3.023 -3.709 -10.407 1.00 92.56 97 HIS A N 1
ATOM 802 C CA . HIS A 1 97 ? -4.220 -3.459 -9.604 1.00 92.56 97 HIS A CA 1
ATOM 803 C C . HIS A 1 97 ? -4.492 -4.581 -8.603 1.00 92.56 97 HIS A C 1
ATOM 805 O O . HIS A 1 97 ? -4.814 -4.289 -7.452 1.00 92.56 97 HIS A O 1
ATOM 811 N N . ARG A 1 98 ? -4.303 -5.845 -9.000 1.00 95.38 98 ARG A N 1
ATOM 812 C CA . ARG A 1 98 ? -4.409 -6.994 -8.093 1.00 95.38 98 ARG A CA 1
ATOM 813 C C . ARG A 1 98 ? -3.403 -6.897 -6.948 1.00 95.38 98 ARG A C 1
ATOM 815 O O . ARG A 1 98 ? -3.784 -7.071 -5.796 1.00 95.38 98 ARG A O 1
ATOM 822 N N . MET A 1 99 ? -2.135 -6.618 -7.244 1.00 95.44 99 MET A N 1
ATOM 823 C CA . MET A 1 99 ? -1.103 -6.480 -6.211 1.00 95.44 99 MET A CA 1
ATOM 824 C C . MET A 1 99 ? -1.385 -5.294 -5.287 1.00 95.44 99 MET A C 1
ATOM 826 O O . MET A 1 99 ? -1.334 -5.442 -4.070 1.00 95.44 99 MET A O 1
ATOM 830 N N . LYS A 1 100 ? -1.781 -4.148 -5.850 1.00 91.62 100 LYS A N 1
ATOM 831 C CA . LYS A 1 100 ? -2.176 -2.956 -5.092 1.00 91.62 100 LYS A CA 1
ATOM 832 C C . LYS A 1 100 ? -3.332 -3.237 -4.127 1.00 91.62 100 LYS A C 1
ATOM 834 O O . LYS A 1 100 ? -3.255 -2.860 -2.959 1.00 91.62 100 LYS A O 1
ATOM 839 N N . ASP A 1 101 ? -4.374 -3.928 -4.591 1.00 93.81 101 ASP A N 1
ATOM 840 C CA . ASP A 1 101 ? -5.504 -4.360 -3.759 1.00 93.81 101 ASP A CA 1
ATOM 841 C C . ASP A 1 101 ? -5.038 -5.270 -2.610 1.00 93.81 101 ASP A C 1
ATOM 843 O O . ASP A 1 101 ? -5.314 -4.979 -1.444 1.00 93.81 101 ASP A O 1
ATOM 847 N N . LEU A 1 102 ? -4.242 -6.304 -2.909 1.00 94.31 102 LEU A N 1
ATOM 848 C CA . LEU A 1 102 ? -3.687 -7.212 -1.899 1.00 94.31 102 LEU A CA 1
ATOM 849 C C . LEU A 1 102 ? -2.859 -6.469 -0.843 1.00 94.31 102 LEU A C 1
ATOM 851 O O . LEU A 1 102 ? -3.042 -6.699 0.357 1.00 94.31 102 LEU A O 1
ATOM 855 N N . THR A 1 103 ? -1.987 -5.551 -1.265 1.00 91.62 103 THR A N 1
ATOM 856 C CA . THR A 1 103 ? -1.153 -4.745 -0.364 1.00 91.62 103 THR A CA 1
ATOM 857 C C . THR A 1 103 ? -1.998 -3.871 0.549 1.00 91.62 103 THR A C 1
ATOM 859 O O . THR A 1 103 ? -1.756 -3.818 1.760 1.00 91.62 103 THR A O 1
ATOM 862 N N . TYR A 1 104 ? -2.996 -3.176 0.004 1.00 92.12 104 TYR A N 1
ATOM 863 C CA . TYR A 1 104 ? -3.842 -2.292 0.800 1.00 92.12 104 TYR A CA 1
ATOM 864 C C . TYR A 1 104 ? -4.741 -3.061 1.757 1.00 92.12 104 TYR A C 1
ATOM 866 O O . TYR A 1 104 ? -4.840 -2.661 2.916 1.00 92.12 104 TYR A O 1
ATOM 874 N N . ARG A 1 105 ? -5.297 -4.207 1.345 1.00 94.81 105 ARG A N 1
ATOM 875 C CA . ARG A 1 105 ? -6.026 -5.102 2.257 1.00 94.81 105 ARG A CA 1
ATOM 876 C C . ARG A 1 105 ? -5.136 -5.583 3.394 1.00 94.81 105 ARG A C 1
ATOM 878 O O . ARG A 1 105 ? -5.502 -5.449 4.560 1.00 94.81 105 ARG A O 1
ATOM 885 N N . ALA A 1 106 ? -3.939 -6.076 3.078 1.00 92.62 106 ALA A N 1
ATOM 886 C CA . ALA A 1 106 ? -2.993 -6.542 4.087 1.00 92.62 106 ALA A CA 1
ATOM 887 C C . ALA A 1 106 ? -2.557 -5.415 5.039 1.00 92.62 106 ALA A C 1
ATOM 889 O O . ALA A 1 106 ? -2.409 -5.637 6.241 1.00 92.62 106 ALA A O 1
ATOM 890 N N . SER A 1 107 ? -2.371 -4.202 4.518 1.00 91.56 107 SER A N 1
ATOM 891 C CA . SER A 1 107 ? -2.019 -3.022 5.311 1.00 91.56 107 SER A CA 1
ATOM 892 C C . SER A 1 107 ? -3.169 -2.580 6.217 1.00 91.56 107 SER A C 1
ATOM 894 O O . SER A 1 107 ? -2.940 -2.275 7.387 1.00 91.56 107 SER A O 1
ATOM 896 N N . TYR A 1 108 ? -4.402 -2.590 5.706 1.00 95.12 108 TYR A N 1
ATOM 897 C CA . TYR A 1 108 ? -5.611 -2.278 6.467 1.00 95.12 108 TYR A CA 1
ATOM 898 C C . TYR A 1 108 ? -5.816 -3.252 7.630 1.00 95.12 108 TYR A C 1
ATOM 900 O O . TYR A 1 108 ? -6.032 -2.841 8.770 1.00 95.12 108 TYR A O 1
ATOM 908 N N . GLU A 1 109 ? -5.640 -4.549 7.386 1.00 94.38 109 GLU A N 1
ATOM 909 C CA . GLU A 1 109 ? -5.751 -5.561 8.438 1.00 94.38 109 GLU A CA 1
ATOM 910 C C . GLU A 1 109 ? -4.693 -5.419 9.537 1.00 94.38 109 GLU A C 1
ATOM 912 O O . GLU A 1 109 ? -4.914 -5.827 10.681 1.00 94.38 109 GLU A O 1
ATOM 917 N N . LYS A 1 110 ? -3.547 -4.813 9.224 1.00 93.44 110 LYS A N 1
ATOM 918 C CA . LYS A 1 110 ? -2.464 -4.556 10.181 1.00 93.44 110 LYS A CA 1
ATOM 919 C C . LYS A 1 110 ? -2.638 -3.260 10.973 1.00 93.44 110 LYS A C 1
ATOM 921 O O . LYS A 1 110 ? -1.759 -2.939 11.767 1.00 93.44 110 LYS A O 1
ATOM 926 N N . MET A 1 111 ? -3.737 -2.525 10.805 1.00 95.31 111 MET A N 1
ATOM 927 C CA . MET A 1 111 ? -4.018 -1.306 11.567 1.00 95.31 111 MET A CA 1
ATOM 928 C C . MET A 1 111 ? -5.320 -1.397 12.360 1.00 95.31 111 MET A C 1
ATOM 930 O O . MET A 1 111 ? -6.265 -2.092 11.987 1.00 95.31 111 MET A O 1
ATOM 934 N N . ILE A 1 112 ? -5.382 -0.630 13.444 1.00 95.94 112 ILE A N 1
ATOM 935 C CA . ILE A 1 112 ? -6.514 -0.542 14.366 1.00 95.94 112 ILE A CA 1
ATOM 936 C C . ILE A 1 112 ? -7.793 -0.073 13.667 1.00 95.94 112 ILE A C 1
ATOM 938 O O . ILE A 1 112 ? -8.897 -0.407 14.079 1.00 95.94 112 ILE A O 1
ATOM 942 N N . CYS A 1 113 ? -7.659 0.664 12.563 1.00 96.31 113 CYS A N 1
ATOM 943 C CA . CYS A 1 113 ? -8.793 1.129 11.777 1.00 96.31 113 CYS A CA 1
ATOM 944 C C . CYS A 1 113 ? -9.638 -0.013 11.196 1.00 96.31 113 CYS A C 1
ATOM 946 O O . CYS A 1 113 ? -10.823 0.212 10.986 1.00 96.31 113 CYS A O 1
ATOM 948 N N . SER A 1 114 ? -9.083 -1.218 11.006 1.00 96.69 114 SER A N 1
ATOM 949 C CA . SER A 1 114 ? -9.850 -2.388 10.538 1.00 96.69 114 SER A CA 1
ATOM 950 C C . SER A 1 114 ? -10.898 -2.899 11.525 1.00 96.69 114 SER A C 1
ATOM 952 O O . SER A 1 114 ? -11.848 -3.551 11.108 1.00 96.69 114 SER A O 1
ATOM 954 N N . SER A 1 115 ? -10.772 -2.580 12.816 1.00 97.00 115 SER A N 1
ATOM 955 C CA . SER A 1 115 ? -11.790 -2.873 13.836 1.00 97.00 115 SER A CA 1
ATOM 956 C C . SER A 1 115 ? -12.534 -1.624 14.313 1.00 97.00 115 SER A C 1
ATOM 958 O O . SER A 1 115 ? -13.362 -1.698 15.218 1.00 97.00 115 SER A O 1
ATOM 960 N N . CYS A 1 116 ? -12.237 -0.455 13.742 1.00 97.31 116 CYS A N 1
ATOM 961 C CA . CYS A 1 116 ? -12.884 0.788 14.130 1.00 97.31 116 CYS A CA 1
ATOM 962 C C . CYS A 1 116 ? -14.249 0.902 13.437 1.00 97.31 116 CYS A C 1
ATOM 964 O O . CYS A 1 116 ? -14.285 0.968 12.207 1.00 97.31 116 CYS A O 1
ATOM 966 N N . PRO A 1 117 ? -15.364 1.034 14.179 1.00 97.25 117 PRO A N 1
ATOM 967 C CA . PRO A 1 117 ? -16.693 1.138 13.570 1.00 97.25 117 PRO A CA 1
ATOM 968 C C . PRO A 1 117 ? -16.904 2.445 12.792 1.00 97.25 117 PRO A C 1
ATOM 970 O O . PRO A 1 117 ? -17.811 2.542 11.976 1.00 97.25 117 PRO A O 1
ATOM 973 N N . PHE A 1 118 ? -16.055 3.452 13.014 1.00 96.88 118 PHE A N 1
ATOM 974 C CA . PHE A 1 118 ? -16.052 4.686 12.227 1.00 96.88 118 PHE A CA 1
ATOM 975 C C . PHE A 1 118 ? -15.244 4.583 10.934 1.00 96.88 118 PHE A C 1
ATOM 977 O O . PHE A 1 118 ? -15.183 5.550 10.174 1.00 96.88 118 PHE A O 1
ATOM 984 N N . SER A 1 119 ? -14.547 3.474 10.696 1.00 96.38 119 SER A N 1
ATOM 985 C CA . SER A 1 119 ? -13.838 3.289 9.440 1.00 96.38 119 SER A CA 1
ATOM 986 C C . SER A 1 119 ? -14.835 3.045 8.312 1.00 96.38 119 SER A C 1
ATOM 988 O O . SER A 1 119 ? -15.790 2.293 8.471 1.00 96.38 119 SER A O 1
ATOM 990 N N . LYS A 1 120 ? -14.587 3.638 7.142 1.00 96.38 120 LYS A N 1
ATOM 991 C CA . LYS A 1 120 ? -15.382 3.364 5.937 1.00 96.38 120 LYS A CA 1
ATOM 992 C C . LYS A 1 120 ? -15.022 2.030 5.263 1.00 96.38 120 LYS A C 1
ATOM 994 O O . LYS A 1 120 ? -15.593 1.697 4.231 1.00 96.38 120 LYS A O 1
ATOM 999 N N . GLY A 1 121 ? -14.096 1.265 5.842 1.00 95.69 121 GLY A N 1
ATOM 1000 C CA . GLY A 1 121 ? -13.737 -0.068 5.369 1.00 95.69 121 GLY A CA 1
ATOM 1001 C C . GLY A 1 121 ? -12.628 -0.087 4.320 1.00 95.69 121 GLY A C 1
ATOM 1002 O O . GLY A 1 121 ? -12.188 0.940 3.804 1.00 95.69 121 GLY A O 1
ATOM 1003 N N . VAL A 1 122 ? -12.172 -1.300 4.012 1.00 95.38 122 VAL A N 1
ATOM 1004 C CA . VAL A 1 122 ? -11.023 -1.548 3.135 1.00 95.38 122 VAL A CA 1
ATOM 1005 C C . VAL A 1 122 ? -11.251 -1.100 1.690 1.00 95.38 122 VAL A C 1
ATOM 1007 O O . VAL A 1 122 ? -10.328 -0.592 1.065 1.00 95.38 122 VAL A O 1
ATOM 1010 N N . GLU A 1 123 ? -12.481 -1.207 1.180 1.00 95.19 123 GLU A N 1
ATOM 1011 C CA . GLU A 1 123 ? -12.806 -0.792 -0.193 1.00 95.19 123 GLU A CA 1
ATOM 1012 C C . GLU A 1 123 ? -12.595 0.715 -0.395 1.00 95.19 123 GLU A C 1
ATOM 1014 O O . GLU A 1 123 ? -12.033 1.130 -1.406 1.00 95.19 123 GLU A O 1
ATOM 1019 N N . GLU A 1 124 ? -12.955 1.539 0.599 1.00 94.94 124 GLU A N 1
ATOM 1020 C CA . GLU A 1 124 ? -12.674 2.979 0.567 1.00 94.94 124 GLU A CA 1
ATOM 1021 C C . GLU A 1 124 ? -11.159 3.237 0.606 1.00 94.94 124 GLU A C 1
ATOM 1023 O O . GLU A 1 124 ? -10.662 4.086 -0.130 1.00 94.94 124 GLU A O 1
ATOM 1028 N N . MET A 1 125 ? -10.395 2.486 1.412 1.00 94.44 125 MET A N 1
ATOM 1029 C CA . MET A 1 125 ? -8.930 2.610 1.431 1.00 94.44 125 MET A CA 1
ATOM 1030 C C . MET A 1 125 ? -8.324 2.319 0.055 1.00 94.44 125 MET A C 1
ATOM 1032 O O . MET A 1 125 ? -7.437 3.044 -0.394 1.00 94.44 125 MET A O 1
ATOM 1036 N N . ILE A 1 126 ? -8.805 1.274 -0.621 1.00 92.12 126 ILE A N 1
ATOM 1037 C CA . ILE A 1 126 ? -8.335 0.889 -1.954 1.00 92.12 126 ILE A CA 1
ATOM 1038 C C . ILE A 1 126 ? -8.680 1.972 -2.978 1.00 92.12 126 ILE A C 1
ATOM 1040 O O . ILE A 1 126 ? -7.799 2.413 -3.721 1.00 92.12 126 ILE A O 1
ATOM 1044 N N . ALA A 1 127 ? -9.929 2.447 -2.973 1.00 91.12 127 ALA A N 1
ATOM 1045 C CA . ALA A 1 127 ? -10.399 3.503 -3.865 1.00 91.12 127 ALA A CA 1
ATOM 1046 C C . ALA A 1 127 ? -9.633 4.824 -3.674 1.00 91.12 127 ALA A C 1
ATOM 1048 O O . ALA A 1 127 ? -9.355 5.522 -4.647 1.00 91.12 127 ALA A O 1
ATOM 1049 N N . LEU A 1 128 ? -9.240 5.145 -2.436 1.00 90.19 128 LEU A N 1
ATOM 1050 C CA . LEU A 1 128 ? -8.457 6.337 -2.102 1.00 90.19 128 LEU A CA 1
ATOM 1051 C C . LEU A 1 128 ? -6.940 6.157 -2.278 1.00 90.19 128 LEU A C 1
ATOM 1053 O O . LEU A 1 128 ? -6.174 7.040 -1.895 1.00 90.19 128 LEU A O 1
ATOM 1057 N N . GLY A 1 129 ? -6.473 5.035 -2.831 1.00 88.25 129 GLY A N 1
ATOM 1058 C CA . GLY A 1 129 ? -5.044 4.823 -3.070 1.00 88.25 129 GLY A CA 1
ATOM 1059 C C . GLY A 1 129 ? -4.227 4.635 -1.788 1.00 88.25 129 GLY A C 1
ATOM 1060 O O . GLY A 1 129 ? -3.102 5.117 -1.701 1.00 88.25 129 GLY A O 1
ATOM 1061 N N . GLY A 1 130 ? -4.789 3.955 -0.785 1.00 89.06 130 GLY A N 1
ATOM 1062 C CA . GLY A 1 130 ? -4.099 3.611 0.461 1.00 89.06 130 GLY A CA 1
ATOM 1063 C C . GLY A 1 130 ? -4.272 4.624 1.597 1.00 89.06 130 GLY A C 1
ATOM 1064 O O . GLY A 1 130 ? -3.726 4.413 2.678 1.00 89.06 130 GLY A O 1
ATOM 1065 N N . VAL A 1 131 ? -5.046 5.697 1.401 1.00 93.00 131 VAL A N 1
ATOM 1066 C CA . VAL A 1 131 ? -5.396 6.632 2.483 1.00 93.00 131 VAL A CA 1
ATOM 1067 C C . V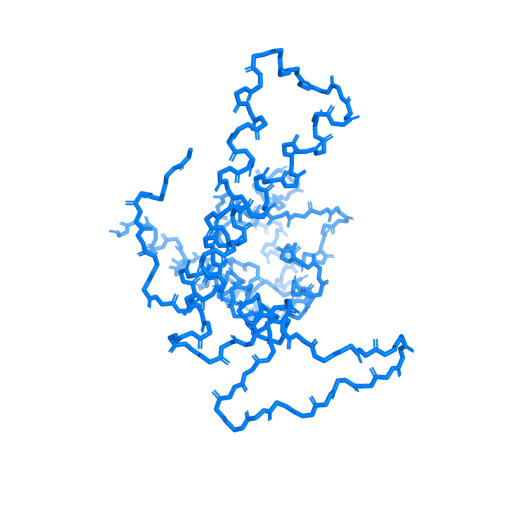AL A 1 131 ? -6.292 5.927 3.505 1.00 93.00 131 VAL A C 1
ATOM 1069 O O . VAL A 1 131 ? -7.295 5.310 3.151 1.00 93.00 131 VAL A O 1
ATOM 1072 N N . VAL A 1 132 ? -5.948 6.047 4.790 1.00 94.38 132 VAL A N 1
ATOM 1073 C CA . VAL A 1 132 ? -6.704 5.473 5.906 1.00 94.38 132 VAL A CA 1
ATOM 1074 C C . VAL A 1 132 ? -8.141 6.018 5.882 1.00 94.38 132 VAL A C 1
ATOM 1076 O O . VAL A 1 132 ? -8.344 7.229 6.024 1.00 94.38 132 VAL A O 1
ATOM 1079 N N . PRO A 1 133 ? -9.155 5.146 5.761 1.00 94.19 133 PRO A N 1
ATOM 1080 C CA . PRO A 1 133 ? -10.536 5.541 5.501 1.00 94.19 133 PRO A CA 1
ATOM 1081 C C . PRO A 1 133 ? -11.259 5.900 6.810 1.00 94.19 133 PRO A C 1
ATOM 1083 O O . PRO A 1 133 ? -12.167 5.200 7.263 1.00 94.19 133 PRO A O 1
ATOM 1086 N N . CYS A 1 134 ? -10.812 6.965 7.476 1.00 95.06 134 CYS A N 1
ATOM 1087 C CA . CYS A 1 134 ? -11.362 7.419 8.755 1.00 95.06 134 CYS A CA 1
ATOM 1088 C C . CYS A 1 134 ? -12.645 8.240 8.553 1.00 95.06 134 CYS A C 1
ATOM 1090 O O . CYS A 1 134 ? -12.608 9.302 7.940 1.00 95.06 134 CYS A O 1
ATOM 1092 N N . GLY A 1 135 ? -13.773 7.799 9.119 1.00 93.94 135 GLY A N 1
ATOM 1093 C CA . GLY A 1 135 ? -15.042 8.537 9.068 1.00 93.94 135 GLY A CA 1
ATOM 1094 C C . GLY A 1 135 ? -15.145 9.718 10.041 1.00 93.94 135 GLY A C 1
ATOM 1095 O O . GLY A 1 135 ? -16.072 10.515 9.930 1.00 93.94 135 GLY A O 1
ATOM 1096 N N . LEU A 1 136 ? -14.208 9.856 10.986 1.00 92.19 136 LEU A N 1
ATOM 1097 C CA . LEU A 1 136 ? -14.174 10.977 11.939 1.00 92.19 136 LEU A CA 1
ATOM 1098 C C . LEU A 1 136 ? -13.247 12.117 11.502 1.00 92.19 136 LEU A C 1
ATOM 1100 O O . LEU A 1 136 ? -13.422 13.253 11.942 1.00 92.19 136 LEU A O 1
ATOM 1104 N N . TRP A 1 137 ? -12.260 11.827 10.655 1.00 89.75 137 TRP A N 1
ATOM 1105 C CA . TRP A 1 137 ? -11.290 12.807 10.182 1.00 89.75 137 TRP A CA 1
ATOM 1106 C C . TRP A 1 137 ? -11.704 13.343 8.815 1.00 89.75 137 TRP A C 1
ATOM 1108 O O . TRP A 1 137 ? -12.053 12.580 7.921 1.00 89.75 137 TRP A O 1
ATOM 1118 N N . ARG A 1 138 ? -11.659 14.667 8.644 1.00 83.88 138 ARG A N 1
ATOM 1119 C CA . ARG A 1 138 ? -12.031 15.324 7.377 1.00 83.88 138 ARG A CA 1
ATOM 1120 C C . ARG A 1 138 ? -10.858 15.517 6.412 1.00 83.88 138 ARG A C 1
ATOM 1122 O O . ARG A 1 138 ? -11.086 15.908 5.274 1.00 83.88 138 ARG A O 1
ATOM 1129 N N . GLY A 1 139 ? -9.625 15.303 6.869 1.00 86.00 139 GLY A N 1
ATOM 1130 C CA . GLY A 1 139 ? -8.424 15.394 6.039 1.00 86.00 139 GLY A CA 1
ATOM 1131 C C . GLY A 1 139 ? -7.976 14.035 5.498 1.00 86.00 139 GLY A C 1
ATOM 1132 O O . GLY A 1 139 ? -8.701 13.046 5.565 1.00 86.00 139 GLY A O 1
ATOM 1133 N N . MET A 1 140 ? -6.738 13.979 5.009 1.00 87.25 140 MET A N 1
ATOM 1134 C CA . MET A 1 140 ? -6.106 12.737 4.556 1.00 87.25 140 MET A CA 1
ATOM 1135 C C . MET A 1 140 ? -5.190 12.178 5.645 1.00 87.25 140 MET A C 1
ATOM 1137 O O . MET A 1 140 ? -4.418 12.916 6.256 1.00 87.25 140 MET A O 1
ATOM 1141 N N . LEU A 1 141 ? -5.276 10.870 5.881 1.00 89.19 141 LEU A N 1
ATOM 1142 C CA . LEU A 1 141 ? -4.388 10.126 6.772 1.00 89.19 141 LEU A CA 1
ATOM 1143 C C . LEU A 1 141 ? -3.671 9.063 5.943 1.00 89.19 141 LEU A C 1
ATOM 1145 O O . LEU A 1 141 ? -4.249 8.029 5.643 1.00 89.19 141 LEU A O 1
ATOM 1149 N N . TYR A 1 142 ? -2.426 9.309 5.543 1.00 82.62 142 TYR A N 1
ATOM 1150 C CA . TYR A 1 142 ? -1.706 8.382 4.658 1.00 82.62 142 TYR A CA 1
ATOM 1151 C C . TYR A 1 142 ? -1.195 7.130 5.379 1.00 82.62 142 TYR A C 1
ATOM 1153 O O . TYR A 1 142 ? -1.117 6.060 4.786 1.00 82.62 142 TYR A O 1
ATOM 1161 N N . ARG A 1 143 ? -0.842 7.243 6.666 1.00 81.50 143 ARG A N 1
ATOM 1162 C CA . ARG A 1 143 ? -0.340 6.125 7.474 1.00 81.50 143 ARG A CA 1
ATOM 1163 C C . ARG A 1 143 ? -0.500 6.417 8.962 1.00 81.50 143 ARG A C 1
ATOM 1165 O O . ARG A 1 143 ? -0.389 7.564 9.386 1.00 81.50 143 ARG A O 1
ATOM 1172 N N . LEU A 1 144 ? -0.694 5.369 9.760 1.00 85.56 144 LEU A N 1
ATOM 1173 C CA . LEU A 1 144 ? -0.557 5.449 11.213 1.00 85.56 144 LEU A CA 1
ATOM 1174 C C . LEU A 1 144 ? 0.900 5.206 11.612 1.0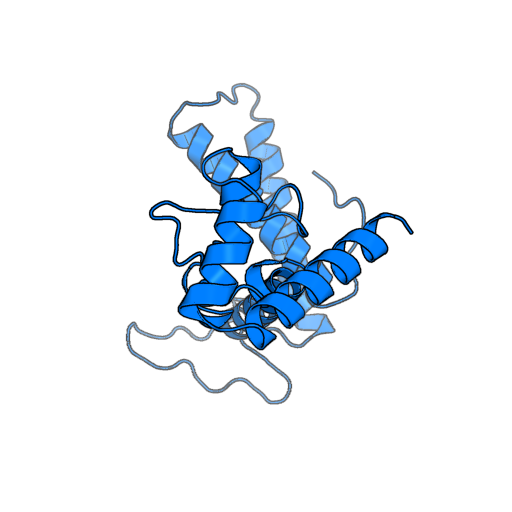0 85.56 144 LEU A C 1
ATOM 1176 O O . LEU A 1 144 ? 1.478 4.176 11.262 1.00 85.56 144 LEU A O 1
ATOM 1180 N N . THR A 1 145 ? 1.480 6.129 12.375 1.00 82.81 145 THR A N 1
ATOM 1181 C CA . THR A 1 145 ? 2.803 5.947 12.999 1.00 82.81 145 THR A CA 1
ATOM 1182 C C . THR A 1 145 ? 2.797 4.785 13.990 1.00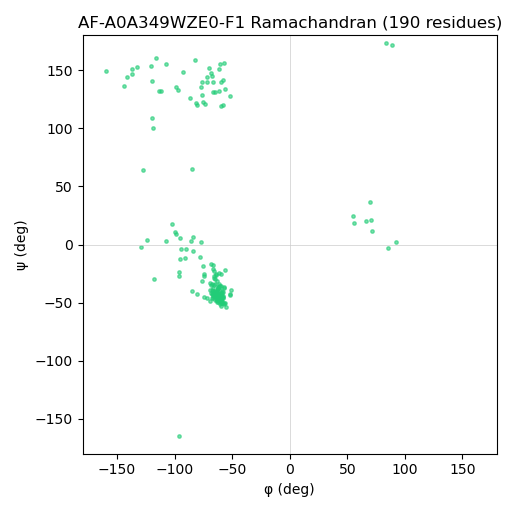 82.81 145 THR A C 1
ATOM 1184 O O . THR A 1 145 ? 3.761 4.029 14.063 1.00 82.81 145 THR A O 1
ATOM 1187 N N . GLN A 1 146 ? 1.686 4.606 14.707 1.00 90.44 146 GLN A N 1
ATOM 1188 C CA . GLN A 1 146 ? 1.433 3.481 15.599 1.00 90.44 146 GLN A CA 1
ATOM 1189 C C . GLN A 1 146 ? 0.193 2.725 15.110 1.00 90.44 146 GLN A C 1
ATOM 1191 O O . GLN A 1 146 ? -0.919 3.233 15.252 1.00 90.44 146 GLN A O 1
ATOM 1196 N N . PRO A 1 147 ? 0.334 1.512 14.547 1.00 92.38 147 PRO A N 1
ATOM 1197 C CA . PRO A 1 147 ? -0.789 0.816 13.924 1.00 92.38 147 PRO A CA 1
ATOM 1198 C C . PRO A 1 147 ? -1.871 0.390 14.924 1.00 92.38 147 PRO A C 1
ATOM 1200 O O . PRO A 1 147 ? -2.984 0.116 14.505 1.00 92.38 147 PRO A O 1
ATOM 1203 N N . TYR A 1 148 ? -1.577 0.346 16.225 1.00 94.38 148 TYR A N 1
ATOM 1204 C CA . TYR A 1 148 ? -2.525 0.013 17.295 1.00 94.38 148 TYR A CA 1
ATOM 1205 C C . TYR A 1 148 ? -3.183 1.247 17.945 1.00 94.38 148 TYR A C 1
ATOM 1207 O O . TYR A 1 148 ? -4.054 1.087 18.799 1.00 94.38 148 TYR A O 1
ATOM 1215 N N . THR A 1 149 ? -2.794 2.468 17.562 1.00 93.12 149 THR A N 1
ATOM 1216 C CA . THR A 1 149 ? -3.290 3.715 18.169 1.00 93.12 149 THR A CA 1
ATOM 1217 C C . THR A 1 149 ? -4.117 4.505 17.159 1.00 93.12 149 THR A C 1
ATOM 1219 O O . THR A 1 149 ? -3.704 4.712 16.020 1.00 93.12 149 THR A O 1
ATOM 1222 N N . CYS A 1 150 ? -5.298 4.975 17.570 1.00 94.00 150 CYS A N 1
ATOM 1223 C CA . CYS A 1 150 ? -6.124 5.854 16.742 1.00 94.00 150 CYS A CA 1
ATOM 1224 C C . CYS A 1 150 ? -5.404 7.192 16.505 1.00 94.00 150 CYS A C 1
ATOM 1226 O O . CYS A 1 150 ? -4.972 7.824 17.466 1.00 94.00 150 CYS A O 1
ATOM 1228 N N . ALA A 1 151 ? -5.327 7.664 15.254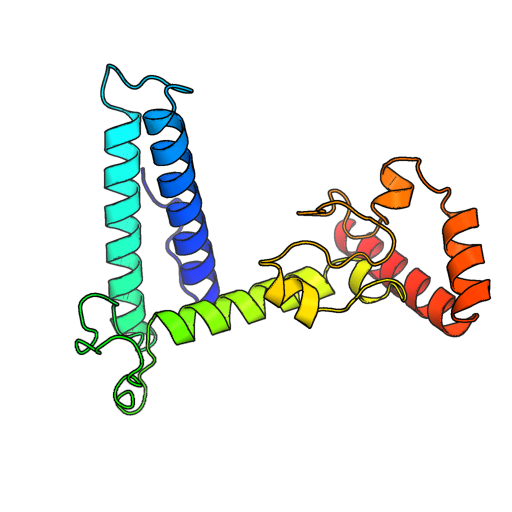 1.00 92.44 151 ALA A N 1
ATOM 1229 C CA . ALA A 1 151 ? -4.693 8.948 14.925 1.00 92.44 151 ALA A CA 1
ATOM 1230 C C . ALA A 1 151 ? -5.326 10.130 15.679 1.00 92.44 151 ALA A C 1
ATOM 1232 O O . ALA A 1 151 ? -4.619 11.018 16.136 1.00 92.44 151 ALA A O 1
ATOM 1233 N N . MET A 1 152 ? -6.647 10.104 15.880 1.00 91.75 152 MET A N 1
ATOM 1234 C CA . MET A 1 152 ? -7.354 11.144 16.636 1.00 91.75 152 MET A CA 1
ATOM 1235 C C . MET A 1 152 ? -6.917 11.202 18.103 1.00 91.75 152 MET A C 1
ATOM 1237 O O . MET A 1 152 ? -6.914 12.279 18.691 1.00 91.75 152 MET A O 1
ATOM 1241 N N . VAL A 1 153 ? -6.544 10.054 18.674 1.00 93.12 153 VAL A N 1
ATOM 1242 C CA . VAL A 1 153 ? -6.014 9.959 20.038 1.00 93.12 153 VAL A CA 1
ATOM 1243 C C . VAL A 1 153 ? -4.535 10.343 20.062 1.00 93.12 153 VAL A C 1
ATOM 1245 O O . VAL A 1 153 ? -4.113 11.097 20.923 1.00 93.12 153 VAL A O 1
ATOM 1248 N N . ALA A 1 154 ? -3.749 9.883 19.085 1.00 90.38 154 ALA A N 1
ATOM 1249 C CA . ALA A 1 154 ? -2.323 10.199 18.988 1.00 90.38 154 ALA A CA 1
ATOM 1250 C C . ALA A 1 154 ? -2.030 11.686 18.714 1.00 90.38 154 ALA A C 1
ATOM 1252 O O . ALA A 1 154 ? -0.923 12.145 18.976 1.00 90.38 154 ALA A O 1
ATOM 1253 N N . SER A 1 155 ? -2.992 12.421 18.153 1.00 88.75 155 SER A N 1
ATOM 1254 C CA . SER A 1 155 ? -2.897 13.860 17.876 1.00 88.75 155 SER A CA 1
ATOM 1255 C C . SER A 1 155 ? -3.658 14.723 18.889 1.00 88.75 155 SER A C 1
ATOM 1257 O O . SER A 1 155 ? -3.977 15.867 18.578 1.00 88.75 155 SER A O 1
ATOM 1259 N N . ASP A 1 156 ? -3.999 14.175 20.061 1.00 89.81 156 ASP A N 1
ATOM 1260 C CA . ASP A 1 156 ? -4.676 14.872 21.168 1.00 89.81 156 ASP A CA 1
ATOM 1261 C C . ASP A 1 156 ? -6.013 15.546 20.800 1.00 89.81 156 ASP A C 1
ATOM 1263 O O . ASP A 1 156 ? -6.527 16.401 21.521 1.00 89.81 156 ASP A O 1
ATOM 1267 N N . HIS A 1 157 ? -6.634 15.145 19.687 1.00 89.75 157 HIS A N 1
ATOM 1268 C CA . HIS A 1 157 ? -7.982 15.592 19.344 1.00 89.75 157 HIS A CA 1
ATOM 1269 C C . HIS A 1 157 ? -9.039 14.893 20.210 1.00 89.75 157 HIS A C 1
ATOM 1271 O O . HIS A 1 157 ? -10.137 15.419 20.386 1.00 89.75 157 HIS A O 1
ATOM 1277 N N . TRP A 1 158 ? -8.731 13.682 20.681 1.00 93.38 158 TRP A N 1
ATOM 1278 C CA . TRP A 1 158 ? -9.586 12.824 21.499 1.00 93.38 158 TRP A CA 1
ATOM 1279 C C . TRP A 1 158 ? -8.755 12.200 22.615 1.00 93.38 158 TRP A C 1
ATOM 1281 O O . TRP A 1 158 ? -7.594 11.860 22.407 1.00 93.38 158 TRP A O 1
ATOM 1291 N N . THR A 1 159 ? -9.362 11.973 23.778 1.00 95.31 159 THR A N 1
ATOM 1292 C CA . THR A 1 159 ? -8.777 11.064 24.766 1.00 95.31 159 THR A CA 1
ATOM 1293 C C . THR A 1 159 ? -9.146 9.629 24.395 1.00 95.31 159 THR A C 1
ATOM 1295 O O . THR A 1 159 ? -10.114 9.385 23.669 1.00 95.31 159 THR A O 1
ATOM 1298 N N . GLN A 1 160 ? -8.377 8.656 24.890 1.00 95.06 160 GLN A N 1
ATOM 1299 C CA . GLN A 1 160 ? -8.724 7.246 24.698 1.00 95.06 160 GLN A CA 1
ATOM 1300 C C . GLN A 1 160 ? -10.120 6.944 25.268 1.00 95.06 160 GLN A C 1
ATOM 1302 O O . GLN A 1 160 ? -10.924 6.306 24.597 1.00 95.06 160 GLN A O 1
ATOM 1307 N N . GLU A 1 161 ? -10.406 7.460 26.464 1.00 96.50 161 GLU A N 1
ATOM 1308 C CA . GLU A 1 161 ? -11.687 7.301 27.156 1.00 96.50 161 GLU A CA 1
ATOM 1309 C C . GLU A 1 161 ? -12.848 7.882 26.341 1.00 96.50 161 GLU A C 1
ATOM 1311 O O . GLU A 1 161 ? -13.794 7.163 26.036 1.00 96.50 161 GLU A O 1
ATOM 1316 N N . SER A 1 162 ? -12.747 9.133 25.869 1.00 96.56 162 SER A N 1
ATOM 1317 C CA . SER A 1 162 ? -13.845 9.759 25.118 1.00 96.56 162 SER A CA 1
ATOM 1318 C C . SER A 1 162 ? -14.111 9.080 23.773 1.00 96.56 162 SER A C 1
ATOM 1320 O O . SER A 1 162 ? -15.243 9.066 23.278 1.00 96.56 162 SER A O 1
ATOM 1322 N N . PHE A 1 163 ? -13.077 8.489 23.170 1.00 96.44 163 PHE A N 1
ATOM 1323 C CA . PHE A 1 163 ? -13.216 7.703 21.953 1.00 96.44 163 PHE A CA 1
ATOM 1324 C C . PHE A 1 163 ? -13.908 6.358 22.210 1.00 96.44 163 PHE A C 1
ATOM 1326 O O . PHE A 1 163 ? -14.841 6.004 21.486 1.00 96.44 163 PHE A O 1
ATOM 1333 N N . GLU A 1 164 ? -13.500 5.634 23.253 1.00 97.19 164 GLU A N 1
ATOM 1334 C CA . GLU A 1 164 ? -14.107 4.360 23.656 1.00 97.19 164 GLU A CA 1
ATOM 1335 C C . GLU A 1 164 ? -15.569 4.533 24.087 1.00 97.19 164 GLU A C 1
ATOM 1337 O O . GLU A 1 164 ? -16.437 3.799 23.609 1.00 97.19 164 GLU A O 1
ATOM 1342 N N . GLU A 1 165 ? -15.873 5.559 24.887 1.00 97.44 165 GLU A N 1
ATOM 1343 C CA . GLU A 1 165 ? -17.243 5.925 25.263 1.00 97.44 165 GLU A CA 1
ATOM 1344 C C . GLU A 1 165 ? -18.109 6.213 24.036 1.00 97.44 165 GLU A C 1
ATOM 1346 O O . GLU A 1 165 ? -19.272 5.808 23.965 1.00 97.44 165 GLU A O 1
ATOM 1351 N N . LYS A 1 166 ? -17.556 6.899 23.029 1.00 97.25 166 LYS A N 1
ATOM 1352 C CA . LYS A 1 166 ? -18.293 7.173 21.796 1.00 97.25 166 LYS A CA 1
ATOM 1353 C C . LYS A 1 166 ? -18.563 5.902 20.997 1.00 97.25 166 LYS A C 1
ATOM 1355 O O . LYS A 1 166 ? -19.683 5.750 20.507 1.00 97.25 166 LYS A O 1
ATOM 1360 N N . ILE A 1 167 ? -17.586 4.998 20.871 1.00 98.00 167 ILE A N 1
ATOM 1361 C CA . ILE A 1 167 ? -17.810 3.685 20.247 1.00 98.00 167 ILE A CA 1
ATOM 1362 C C . ILE A 1 167 ? -18.940 2.961 20.979 1.00 98.00 167 ILE A C 1
ATOM 1364 O O . ILE A 1 167 ? -19.896 2.518 20.343 1.00 98.00 167 ILE A O 1
ATOM 1368 N N . GLN A 1 168 ? -18.860 2.888 22.309 1.00 98.19 168 GLN A N 1
ATOM 1369 C CA . GLN A 1 168 ? -19.853 2.213 23.135 1.00 98.19 168 GLN A CA 1
ATOM 1370 C C . GLN A 1 168 ? -21.252 2.805 22.948 1.00 98.19 168 GLN A C 1
ATOM 1372 O O . GLN A 1 168 ? -22.220 2.066 22.784 1.00 98.19 168 GLN A O 1
ATOM 1377 N N . ARG A 1 169 ? -21.358 4.137 22.940 1.00 98.12 169 ARG A N 1
ATOM 1378 C CA . ARG A 1 169 ? -22.630 4.853 22.808 1.00 98.12 169 ARG A CA 1
ATOM 1379 C C . ARG A 1 169 ? -23.267 4.684 21.429 1.00 98.12 169 ARG A C 1
ATOM 1381 O O . ARG A 1 169 ? -24.486 4.590 21.348 1.00 98.12 169 ARG A O 1
ATOM 1388 N N . GLU A 1 170 ? -22.476 4.689 20.357 1.00 98.25 170 GLU A N 1
ATOM 1389 C CA . GLU A 1 170 ? -23.000 4.710 18.979 1.00 98.25 170 GLU A CA 1
ATOM 1390 C C . GLU A 1 170 ? -23.093 3.322 18.333 1.00 98.25 170 GLU A C 1
ATOM 1392 O O . GLU A 1 170 ? -23.958 3.109 17.488 1.00 98.25 170 GLU A O 1
ATOM 1397 N N . TYR A 1 171 ? -22.255 2.370 18.751 1.00 97.94 171 TYR A N 1
ATOM 1398 C CA . TYR A 1 171 ? -22.160 1.032 18.147 1.00 97.94 171 TYR A CA 1
ATOM 1399 C C . TYR A 1 171 ? -22.254 -0.113 19.169 1.00 97.94 171 TYR A C 1
ATOM 1401 O O . TYR A 1 171 ? -22.275 -1.285 18.789 1.00 97.94 171 TYR A O 1
ATOM 1409 N N . GLY A 1 172 ? -22.359 0.201 20.463 1.00 98.12 172 GLY A N 1
ATOM 1410 C CA . GLY A 1 172 ? -22.574 -0.770 21.534 1.00 98.12 172 GLY A CA 1
ATOM 1411 C C . GLY A 1 172 ? -21.304 -1.452 22.051 1.00 98.12 172 GLY A C 1
ATOM 1412 O O . GLY A 1 172 ? -20.207 -1.322 21.507 1.00 98.12 172 GLY A O 1
ATOM 1413 N N . ASN A 1 173 ? -21.474 -2.236 23.122 1.00 98.00 173 ASN A N 1
ATOM 1414 C CA . ASN A 1 173 ? -20.377 -2.924 23.819 1.00 98.00 173 ASN A CA 1
ATOM 1415 C C . ASN A 1 173 ? -19.594 -3.886 22.921 1.00 98.00 173 ASN A C 1
ATOM 1417 O O . ASN A 1 173 ? -18.385 -3.999 23.073 1.00 98.00 173 ASN A O 1
ATOM 1421 N N . ARG A 1 174 ? -20.263 -4.561 21.978 1.00 98.06 174 ARG A N 1
ATOM 1422 C CA . ARG A 1 174 ? -19.601 -5.518 21.082 1.00 98.06 174 ARG A CA 1
ATOM 1423 C C . ARG A 1 174 ? -18.553 -4.836 20.203 1.00 98.06 174 ARG A C 1
ATOM 1425 O O . ARG A 1 174 ? -17.423 -5.298 20.157 1.00 98.06 174 ARG A O 1
ATOM 1432 N N . ALA A 1 175 ? -18.907 -3.715 19.574 1.00 97.88 175 ALA A N 1
ATOM 1433 C CA . ALA A 1 175 ? -17.974 -2.962 18.739 1.00 97.88 175 ALA A CA 1
ATOM 1434 C C . ALA A 1 175 ? -16.785 -2.427 19.552 1.00 97.88 175 ALA A C 1
ATOM 1436 O O . ALA A 1 175 ? -15.652 -2.441 19.075 1.00 97.88 175 ALA A O 1
ATOM 1437 N N . LEU A 1 176 ? -17.030 -1.995 20.796 1.00 98.38 176 LEU A N 1
ATOM 1438 C CA . LEU A 1 176 ? -15.958 -1.596 21.707 1.00 98.38 176 LEU A CA 1
ATOM 1439 C C . LEU A 1 176 ? -15.029 -2.775 22.036 1.00 98.38 176 LEU A C 1
ATOM 1441 O O . LEU A 1 176 ? -13.811 -2.624 21.971 1.00 98.38 176 LEU A O 1
ATOM 1445 N N . SER A 1 177 ? -15.584 -3.945 22.358 1.00 98.12 177 SER A N 1
ATOM 1446 C CA . SER A 1 177 ? -14.798 -5.151 22.636 1.00 98.12 177 SER A CA 1
ATOM 1447 C C . SER A 1 177 ? -13.940 -5.566 21.440 1.00 98.12 177 SER A C 1
ATOM 1449 O O . SER A 1 177 ? -12.741 -5.764 21.617 1.00 98.12 177 SER A O 1
ATOM 1451 N N . ASP A 1 178 ? -14.512 -5.608 20.232 1.00 97.75 178 ASP A N 1
ATOM 1452 C CA . ASP A 1 178 ? -13.786 -5.949 19.000 1.00 97.75 178 ASP A CA 1
ATOM 1453 C C . ASP A 1 178 ? -12.637 -4.949 18.733 1.00 97.75 178 ASP A C 1
ATOM 1455 O O . ASP A 1 178 ? -11.525 -5.326 18.342 1.00 97.75 178 ASP A O 1
ATOM 1459 N N . PHE A 1 179 ? -12.876 -3.657 18.993 1.00 97.75 179 PHE A N 1
ATOM 1460 C CA . PHE A 1 179 ? -11.860 -2.613 18.877 1.00 97.75 179 PHE A CA 1
ATOM 1461 C C . PHE A 1 179 ? -10.700 -2.816 19.866 1.00 97.75 179 PHE A C 1
ATOM 1463 O O . PHE A 1 179 ? -9.533 -2.798 19.460 1.00 97.75 179 PHE A O 1
ATOM 1470 N N . ILE A 1 180 ? -11.009 -3.041 21.147 1.00 97.50 180 ILE A N 1
ATOM 1471 C CA . ILE A 1 180 ? -10.016 -3.267 22.208 1.00 97.50 180 ILE A CA 1
ATOM 1472 C C . ILE A 1 180 ? -9.220 -4.552 21.944 1.00 97.50 180 ILE A C 1
ATOM 1474 O O . ILE A 1 180 ? -7.993 -4.544 22.051 1.00 97.50 180 ILE A O 1
ATOM 1478 N N . GLU A 1 181 ? -9.878 -5.639 21.537 1.00 97.56 181 GLU A N 1
ATOM 1479 C CA . GLU A 1 181 ? -9.205 -6.903 21.225 1.00 97.56 181 GLU A CA 1
ATOM 1480 C C . GLU A 1 181 ? -8.183 -6.725 20.093 1.00 97.56 181 GLU A C 1
ATOM 1482 O O . GLU A 1 181 ? -7.025 -7.143 20.214 1.00 97.56 181 GLU A O 1
ATOM 1487 N N . LYS A 1 182 ? -8.568 -6.041 19.005 1.00 96.88 182 LYS A N 1
ATOM 1488 C CA . LYS A 1 182 ? -7.647 -5.739 17.900 1.00 96.88 182 LYS A CA 1
ATOM 1489 C C . LYS A 1 182 ? -6.474 -4.878 18.370 1.00 96.88 182 LYS A C 1
ATOM 1491 O O . LYS A 1 182 ? -5.340 -5.156 17.975 1.00 96.88 182 LYS A O 1
ATOM 1496 N N . LYS A 1 183 ? -6.718 -3.864 19.210 1.00 96.00 183 LYS A N 1
ATOM 1497 C CA . LYS A 1 183 ? -5.670 -3.002 19.785 1.00 96.00 183 LYS A CA 1
ATOM 1498 C C . LYS A 1 183 ? -4.633 -3.818 20.545 1.00 96.00 183 LYS A C 1
ATOM 1500 O O . LYS A 1 183 ? -3.442 -3.698 20.253 1.00 96.00 183 LYS A O 1
ATOM 1505 N N . GLU A 1 184 ? -5.071 -4.685 21.453 1.00 96.00 184 GLU A N 1
ATOM 1506 C CA . GLU A 1 184 ? -4.164 -5.515 22.251 1.00 96.00 184 GLU A CA 1
ATOM 1507 C C . GLU A 1 184 ? -3.421 -6.549 21.395 1.00 96.00 184 GLU A C 1
ATOM 1509 O O . GLU A 1 184 ? -2.209 -6.733 21.552 1.00 96.00 184 GLU A O 1
ATOM 1514 N N . LYS A 1 185 ? -4.100 -7.163 20.417 1.00 95.88 185 LYS A N 1
ATOM 1515 C CA . LYS A 1 185 ? -3.470 -8.075 19.450 1.00 95.88 185 LYS A CA 1
ATOM 1516 C C . LYS A 1 185 ? -2.363 -7.388 18.648 1.00 95.88 185 LYS A C 1
ATOM 1518 O O . LYS A 1 185 ? -1.263 -7.931 18.536 1.00 95.88 185 LYS A O 1
ATOM 1523 N N . LEU A 1 186 ? -2.632 -6.199 18.104 1.00 95.00 186 LEU A N 1
ATOM 1524 C CA . LEU A 1 186 ? -1.654 -5.432 17.328 1.00 95.00 186 LEU A CA 1
ATOM 1525 C C . LEU A 1 186 ? -0.480 -4.984 18.204 1.00 95.00 186 LEU A C 1
ATOM 1527 O O . LEU A 1 186 ? 0.673 -5.155 17.809 1.00 95.00 186 LEU A O 1
ATOM 1531 N N . ARG A 1 187 ? -0.748 -4.489 19.416 1.00 93.31 187 ARG A N 1
ATOM 1532 C CA . ARG A 1 187 ? 0.291 -4.081 20.369 1.00 93.31 187 ARG A CA 1
ATOM 1533 C C . ARG A 1 187 ? 1.218 -5.245 20.733 1.00 93.31 187 ARG A C 1
ATOM 1535 O O . ARG A 1 187 ? 2.434 -5.096 20.667 1.00 93.31 187 ARG A O 1
ATOM 1542 N N . SER A 1 188 ? 0.649 -6.412 21.032 1.00 91.44 188 SER A N 1
ATOM 1543 C CA . SER A 1 188 ? 1.404 -7.624 21.390 1.00 91.44 188 SER A CA 1
ATOM 1544 C C . SER A 1 188 ? 2.260 -8.167 20.243 1.00 91.44 188 SER A C 1
ATOM 1546 O O . SER A 1 188 ? 3.261 -8.842 20.477 1.00 91.44 188 SER A O 1
ATOM 1548 N N . SER A 1 189 ? 1.859 -7.910 18.994 1.00 87.50 189 SER A N 1
ATOM 1549 C CA . SER A 1 189 ? 2.589 -8.368 17.808 1.00 87.50 189 SER A CA 1
ATOM 1550 C C . SER A 1 189 ? 3.861 -7.568 17.519 1.00 87.50 189 SER A C 1
ATOM 1552 O O . SER A 1 189 ? 4.723 -8.062 16.806 1.00 87.50 189 SER A O 1
ATOM 1554 N N . LEU A 1 190 ? 3.987 -6.362 18.086 1.00 77.81 190 LEU A N 1
ATOM 1555 C CA . LEU A 1 190 ? 5.141 -5.473 17.899 1.00 77.81 190 LEU A CA 1
ATOM 1556 C C . LEU A 1 190 ? 6.191 -5.595 19.008 1.00 77.81 190 LEU A C 1
ATOM 1558 O O . LEU A 1 190 ? 7.283 -5.055 18.879 1.00 77.81 190 LEU A O 1
ATOM 1562 N N . THR A 1 191 ? 5.855 -6.262 20.113 1.00 70.88 191 THR A N 1
ATOM 1563 C CA . THR A 1 191 ? 6.762 -6.502 21.247 1.00 70.88 191 THR A CA 1
ATOM 1564 C C . THR A 1 191 ? 7.469 -7.859 21.174 1.00 70.88 191 THR A C 1
ATOM 1566 O O . THR A 1 191 ? 8.126 -8.248 22.137 1.00 70.88 191 THR A O 1
ATOM 1569 N N . LYS A 1 192 ? 7.290 -8.600 20.077 1.00 53.28 192 LYS A N 1
ATOM 1570 C CA . LYS A 1 192 ? 7.952 -9.876 19.781 1.00 53.28 192 LYS A CA 1
ATOM 1571 C C . LYS A 1 192 ? 8.990 -9.669 18.692 1.00 53.28 192 LYS A C 1
ATOM 1573 O O . LYS A 1 192 ? 10.038 -10.338 18.787 1.00 53.28 192 LYS A O 1
#

pLDDT: mean 92.58, std 5.79, range [53.28, 98.38]

Mean predicted aligned error: 5.45 Å

Foldseek 3Di:
DDDPDDDDDLLSLLVLLVVLVVLLVVLVVCVVVVVDDDPVCPSVVVSVVSVVVNQVSLVVCCVPQVEDRPVRFDDDPPPDDGDDDPPSHDYPVVSSLVSQLVVQVVQCLLALLCLQPQFPDSVVCSVVSNWGRGNVDPDTHNDDPQRLDDPCCVVVVDPPVRSLVVCCVPVNPVSSVSSVVSSVVSVVVVVD

Radius of gyration: 21.25 Å; Cα contacts (8 Å, |Δi|>4): 174; chains: 1; bounding box: 49×42×56 Å